Protein AF-A0A7N2MFL4-F1 (afdb_monomer)

pLDDT: mean 70.53, std 24.52, range [22.58, 96.69]

Secondary structure (DSSP, 8-state):
-TTHHHHHHHHHH----HHHHHHHHHHHHHHHHH-TT-HHHHHHHHHH-HHHHHHHGGGGGGGHHHHHHHHHHHHT-SSHHHHHHHHHHHHHHHHHSTTS--TTHHHHHHHHHHHHHHGGG-TTHHHHHHHHHHHHHHHHHHHTHHHHHHHTTTTT-GGGHHHHHHHHHHHHS----HHHHHHHHHTT--------TTHHHHHHHHGGGTT----------GGGGS-----

Organism: Quercus lobata (NCBI:txid97700)

Foldseek 3Di:
DVLQVVLVVVLVVVPDDLVVLVVSVVVLLVVCVVPLPPPVSLLVCLVRCLSSCVSNFQVCLVCCVRPVVSLLVQCPDPAPSSVLSSLVVLVSNCLRNLQDDHPCLLVVLVSLVVSLVVLVVYPCSVSSNVSSLVSLLSCCVRPPPVSCVSCVVVLPPPSCVVSNCSNVVVVVPDPPDPPVVCCVSVNPPDDDDDDDPPPVVPVVVVVVPPPDDDDDDDDDDPPPPPPPDDD

Sequence (231 aa):
MGWLVPVATLVVRRELDPMRFERMLNEMLSHLERQPRDKERRVAWLKYIDPLLSAVGLVLLAHFRRIFPLILKWMHADDDETVLLVLERIQTILKLTWIRNTPYVGRLVDELMILYKEAAMKRAREEVRMHILQILILLQQCKGMQFEAAWGKHKDDPNLANLESSLSGRGAATLLGPNVWLSVIFGKQAIQVAPMQLCVSFNDHMERNLESYEMNSCQCSLECLCAIDVN

Structure (mmCIF, N/CA/C/O backbone):
data_AF-A0A7N2MFL4-F1
#
_entry.id   AF-A0A7N2MFL4-F1
#
loop_
_atom_site.group_PDB
_atom_site.id
_atom_site.type_symbol
_atom_site.label_atom_id
_atom_site.label_alt_id
_atom_site.label_comp_id
_atom_site.label_asym_id
_atom_site.label_entity_id
_atom_site.label_seq_id
_atom_site.pdbx_PDB_ins_code
_atom_site.Cartn_x
_atom_site.Cartn_y
_atom_site.Cartn_z
_atom_site.occupancy
_atom_site.B_iso_or_equiv
_atom_site.auth_seq_id
_atom_site.auth_comp_id
_atom_site.auth_asym_id
_atom_site.auth_atom_id
_atom_site.pdbx_PDB_model_num
ATOM 1 N N . MET A 1 1 ? -5.872 -0.423 -22.260 1.00 53.56 1 MET A N 1
ATOM 2 C CA . MET A 1 1 ? -5.262 -1.698 -21.811 1.00 53.56 1 MET A CA 1
ATOM 3 C C . MET A 1 1 ? -3.910 -2.042 -22.478 1.00 53.56 1 MET A C 1
ATOM 5 O O . MET A 1 1 ? -3.492 -3.189 -22.419 1.00 53.56 1 MET A O 1
ATOM 9 N N . GLY A 1 2 ? -3.158 -1.080 -23.040 1.00 60.69 2 GLY A N 1
ATOM 10 C CA . GLY A 1 2 ? -1.926 -1.363 -23.813 1.00 60.69 2 GLY A CA 1
ATOM 11 C C . GLY A 1 2 ? -0.711 -1.917 -23.044 1.00 60.69 2 GLY A C 1
ATOM 12 O O . GLY A 1 2 ? 0.289 -2.243 -23.667 1.00 60.69 2 GLY A O 1
ATOM 13 N N . TRP A 1 3 ? -0.790 -2.048 -21.716 1.00 59.94 3 TRP A N 1
ATOM 14 C CA . TRP A 1 3 ? 0.313 -2.477 -20.837 1.00 59.94 3 TRP A CA 1
ATOM 15 C C . TRP A 1 3 ? 0.301 -3.975 -20.529 1.00 59.94 3 TRP A C 1
ATOM 17 O O . TRP A 1 3 ? 1.322 -4.539 -20.153 1.00 59.94 3 TRP A O 1
ATOM 27 N N . LEU A 1 4 ? -0.852 -4.626 -20.704 1.00 60.03 4 LEU A N 1
ATOM 28 C CA . LEU A 1 4 ? -1.068 -6.012 -20.284 1.00 60.03 4 LEU A CA 1
ATOM 29 C C . LEU A 1 4 ? -0.225 -6.999 -21.092 1.00 60.03 4 LEU A C 1
ATOM 31 O O . LEU A 1 4 ? 0.442 -7.863 -20.529 1.00 60.03 4 LEU A O 1
ATOM 35 N N . VAL A 1 5 ? -0.218 -6.827 -22.414 1.00 58.00 5 VAL A N 1
ATOM 36 C CA . VAL A 1 5 ? 0.534 -7.688 -23.331 1.00 58.00 5 VAL A CA 1
ATOM 37 C C . VAL A 1 5 ? 2.049 -7.504 -23.146 1.00 58.00 5 VAL A C 1
ATOM 39 O O . VAL A 1 5 ? 2.737 -8.515 -23.003 1.00 58.00 5 VAL A O 1
ATOM 42 N N . PRO A 1 6 ? 2.594 -6.271 -23.053 1.00 61.03 6 PRO A N 1
ATOM 43 C CA . PRO A 1 6 ? 4.005 -6.069 -22.734 1.00 61.03 6 PRO A CA 1
ATOM 44 C C . PRO A 1 6 ? 4.429 -6.678 -21.396 1.00 61.03 6 PRO A C 1
ATOM 46 O O . PRO A 1 6 ? 5.402 -7.423 -21.369 1.00 61.03 6 PRO A O 1
ATOM 49 N N . VAL A 1 7 ? 3.701 -6.425 -20.302 1.00 60.53 7 VAL A N 1
ATOM 50 C CA . VAL A 1 7 ? 4.099 -6.898 -18.964 1.00 60.53 7 VAL A CA 1
ATOM 51 C C . VAL A 1 7 ? 4.096 -8.426 -18.895 1.00 60.53 7 VAL A C 1
ATOM 53 O O . VAL A 1 7 ? 5.096 -9.014 -18.491 1.00 60.53 7 VAL A O 1
ATOM 56 N N . ALA A 1 8 ? 3.035 -9.086 -19.372 1.00 58.56 8 ALA A N 1
ATOM 57 C CA . ALA A 1 8 ? 2.960 -10.548 -19.374 1.00 58.56 8 ALA A CA 1
ATOM 58 C C . ALA A 1 8 ? 4.045 -11.191 -20.260 1.00 58.56 8 ALA A C 1
ATOM 60 O O . ALA A 1 8 ? 4.676 -12.168 -19.864 1.00 58.56 8 ALA A O 1
ATOM 61 N N . THR A 1 9 ? 4.317 -10.613 -21.434 1.00 58.44 9 THR A N 1
ATOM 62 C CA . THR A 1 9 ? 5.328 -11.140 -22.368 1.00 58.44 9 THR A CA 1
ATOM 63 C C . THR A 1 9 ? 6.758 -10.940 -21.851 1.00 58.44 9 THR A C 1
ATOM 65 O O . THR A 1 9 ? 7.621 -11.789 -22.072 1.00 58.44 9 THR A O 1
ATOM 68 N N . LEU A 1 10 ? 7.029 -9.831 -21.155 1.00 58.66 10 LEU A N 1
ATOM 69 C CA . LEU A 1 10 ? 8.364 -9.492 -20.647 1.00 58.66 10 LEU A CA 1
ATOM 70 C C . LEU A 1 10 ? 8.770 -10.339 -19.438 1.00 58.66 10 LEU A C 1
ATOM 72 O O . LEU A 1 10 ? 9.929 -10.726 -19.322 1.00 58.66 10 LEU A O 1
ATOM 76 N N . VAL A 1 11 ? 7.816 -10.664 -18.570 1.00 55.53 11 VAL A N 1
ATOM 77 C CA . VAL A 1 11 ? 8.052 -11.446 -17.347 1.00 55.53 11 VAL A CA 1
ATOM 78 C C . VAL A 1 11 ? 8.355 -12.908 -17.667 1.00 55.53 11 VAL A C 1
ATOM 80 O O . VAL A 1 11 ? 9.229 -13.510 -17.045 1.00 55.53 11 VAL A O 1
ATOM 83 N N . VAL A 1 12 ? 7.683 -13.468 -18.676 1.00 57.00 12 VAL A N 1
ATOM 84 C CA . VAL A 1 12 ? 7.896 -14.853 -19.124 1.00 57.00 12 VAL A CA 1
ATOM 85 C C . VAL A 1 12 ? 9.280 -15.043 -19.749 1.00 57.00 12 VAL A C 1
ATOM 87 O O . VAL A 1 12 ? 9.840 -16.131 -19.656 1.00 57.00 12 VAL A O 1
ATOM 90 N N . ARG A 1 13 ? 9.867 -13.999 -20.351 1.00 54.53 13 ARG A N 1
ATOM 91 C CA . ARG A 1 13 ? 11.128 -14.143 -21.088 1.00 54.53 13 ARG A CA 1
ATOM 92 C C . ARG A 1 13 ? 12.399 -14.115 -20.243 1.00 54.53 13 ARG A C 1
ATOM 94 O O . ARG A 1 13 ? 13.399 -14.516 -20.804 1.00 54.53 13 ARG A O 1
ATOM 101 N N . ARG A 1 14 ? 12.403 -13.680 -18.968 1.00 51.09 14 ARG A N 1
ATOM 102 C CA . ARG A 1 14 ? 13.568 -13.658 -18.024 1.00 51.09 14 ARG A CA 1
ATOM 103 C C . ARG A 1 14 ? 14.954 -13.226 -18.583 1.00 51.09 14 ARG A C 1
ATOM 105 O O . ARG A 1 14 ? 15.948 -13.343 -17.880 1.00 51.09 14 ARG A O 1
ATOM 112 N N . GLU A 1 15 ? 15.028 -12.687 -19.795 1.00 50.00 15 GLU A N 1
ATOM 113 C CA . GLU A 1 15 ? 16.262 -12.452 -20.563 1.00 50.00 15 GLU A CA 1
ATOM 114 C C . GLU A 1 15 ? 16.518 -10.959 -20.828 1.00 50.00 15 GLU A C 1
ATOM 116 O O . GLU A 1 15 ? 17.322 -10.605 -21.686 1.00 50.00 15 GLU A O 1
ATOM 121 N N . LEU A 1 16 ? 15.820 -10.046 -20.141 1.00 54.88 16 LEU A N 1
ATOM 122 C CA . LEU A 1 16 ? 15.911 -8.615 -20.439 1.00 54.88 16 LEU A CA 1
ATOM 123 C C . LEU A 1 16 ? 16.479 -7.773 -19.293 1.00 54.88 16 LEU A C 1
ATOM 125 O O . LEU A 1 16 ? 16.152 -7.957 -18.126 1.00 54.88 16 LEU A O 1
ATOM 129 N N . ASP A 1 17 ? 17.313 -6.829 -19.726 1.00 66.06 17 ASP A N 1
ATOM 130 C CA . ASP A 1 17 ? 18.060 -5.803 -18.999 1.00 66.06 17 ASP A CA 1
ATOM 131 C C . ASP A 1 17 ? 17.207 -5.033 -17.957 1.00 66.06 17 ASP A C 1
ATOM 133 O O . ASP A 1 17 ? 16.140 -4.513 -18.320 1.00 66.06 17 ASP A O 1
ATOM 137 N N . PRO A 1 18 ? 17.669 -4.903 -16.692 1.00 65.88 18 PRO A N 1
ATOM 138 C CA . PRO A 1 18 ? 17.071 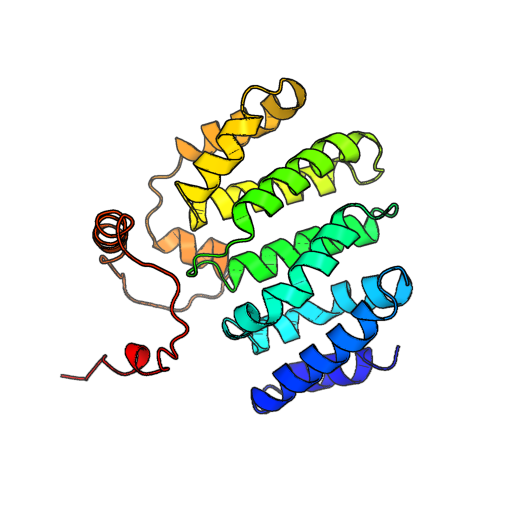-4.051 -15.654 1.00 65.88 18 PRO A CA 1
ATOM 139 C C . PRO A 1 18 ? 16.637 -2.659 -16.136 1.00 65.88 18 PRO A C 1
ATOM 141 O O . PRO A 1 18 ? 15.577 -2.168 -15.734 1.00 65.88 18 PRO A O 1
ATOM 144 N N . MET A 1 19 ? 17.378 -2.056 -17.070 1.00 71.62 19 MET A N 1
ATOM 145 C CA . MET A 1 19 ? 17.062 -0.737 -17.625 1.00 71.62 19 MET A CA 1
ATOM 146 C C . MET A 1 19 ? 15.715 -0.704 -18.368 1.00 71.62 19 MET A C 1
ATOM 148 O O . MET A 1 19 ? 14.997 0.301 -18.355 1.00 71.62 19 MET A O 1
ATOM 152 N N . ARG A 1 20 ? 15.309 -1.816 -18.992 1.00 79.38 20 ARG A N 1
ATOM 153 C CA . ARG A 1 20 ? 14.017 -1.915 -19.686 1.00 79.38 20 ARG A CA 1
ATOM 154 C C . ARG A 1 20 ? 12.849 -2.014 -18.706 1.00 79.38 20 ARG A C 1
ATOM 156 O O . ARG A 1 20 ? 11.786 -1.454 -18.986 1.00 79.38 20 ARG A O 1
ATOM 163 N N . PHE A 1 21 ? 13.037 -2.704 -17.581 1.00 80.94 21 PHE A N 1
ATOM 164 C CA . PHE A 1 21 ? 12.023 -2.802 -16.530 1.00 80.94 21 PHE A CA 1
ATOM 165 C C . PHE A 1 21 ? 11.790 -1.453 -15.856 1.00 80.94 21 PHE A C 1
ATOM 167 O O . PHE A 1 21 ? 10.639 -1.042 -15.700 1.00 80.94 21 PHE A O 1
ATOM 174 N N . GLU A 1 22 ? 12.860 -0.723 -15.548 1.00 82.88 22 GLU A N 1
ATOM 175 C CA . GLU A 1 22 ? 12.762 0.615 -14.966 1.00 82.88 22 GLU A CA 1
ATOM 176 C C . GLU A 1 22 ? 12.052 1.598 -15.909 1.00 82.88 22 GLU A C 1
ATOM 178 O O . GLU A 1 22 ? 11.139 2.317 -15.493 1.00 82.88 22 GLU A O 1
ATOM 183 N N . ARG A 1 23 ? 12.393 1.591 -17.207 1.00 85.62 23 ARG A N 1
ATOM 184 C CA . ARG A 1 23 ? 11.710 2.431 -18.202 1.00 85.62 23 ARG A CA 1
ATOM 185 C C . ARG A 1 23 ? 10.213 2.133 -18.266 1.00 85.62 23 ARG A C 1
ATOM 187 O O . ARG A 1 23 ? 9.408 3.060 -18.236 1.00 85.62 23 ARG A O 1
ATOM 194 N N . MET A 1 24 ? 9.837 0.854 -18.295 1.00 85.69 24 MET A N 1
ATOM 195 C CA . MET A 1 24 ? 8.429 0.453 -18.316 1.00 85.69 24 MET A CA 1
ATOM 196 C C . MET A 1 24 ? 7.694 0.871 -17.037 1.00 85.69 24 MET A C 1
ATOM 198 O O . MET A 1 24 ? 6.581 1.389 -17.117 1.00 85.69 24 MET A O 1
ATOM 202 N N . LEU A 1 25 ? 8.316 0.704 -15.865 1.00 88.44 25 LEU A N 1
ATOM 203 C CA . LEU A 1 25 ? 7.754 1.166 -14.596 1.00 88.44 25 LEU A CA 1
ATOM 204 C C . LEU A 1 25 ? 7.534 2.686 -14.616 1.00 88.44 25 LEU A C 1
ATOM 206 O O . LEU A 1 25 ? 6.459 3.156 -14.248 1.00 88.44 25 LEU A O 1
ATOM 210 N N . ASN A 1 26 ? 8.516 3.453 -15.092 1.00 89.56 26 ASN A N 1
ATOM 211 C CA . ASN A 1 26 ? 8.422 4.908 -15.193 1.00 89.56 26 ASN A CA 1
ATOM 212 C C . ASN A 1 26 ? 7.288 5.357 -16.117 1.00 89.56 26 ASN A C 1
ATOM 214 O O . ASN A 1 26 ? 6.519 6.244 -15.739 1.00 89.56 26 ASN A O 1
ATOM 218 N N . GLU A 1 27 ? 7.162 4.729 -17.287 1.00 90.00 27 GLU A N 1
ATOM 219 C CA . GLU A 1 27 ? 6.059 4.967 -18.214 1.00 90.00 27 GLU A CA 1
ATOM 220 C C . GLU A 1 27 ? 4.716 4.665 -17.526 1.00 90.00 27 GLU A C 1
ATOM 222 O O . GLU A 1 27 ? 3.857 5.546 -17.456 1.00 90.00 27 GLU A O 1
ATOM 227 N N . MET A 1 28 ? 4.553 3.483 -16.917 1.00 89.38 28 MET A N 1
ATOM 228 C CA . MET A 1 28 ? 3.324 3.099 -16.201 1.00 89.38 28 MET A CA 1
ATOM 229 C C . MET A 1 28 ? 2.939 4.135 -15.141 1.00 89.38 28 MET A C 1
ATOM 231 O O . MET A 1 28 ? 1.794 4.593 -15.108 1.00 89.38 28 MET A O 1
ATOM 235 N N . LEU A 1 29 ? 3.898 4.548 -14.310 1.00 91.19 29 LEU A N 1
ATOM 236 C CA . LEU A 1 29 ? 3.677 5.541 -13.260 1.00 91.19 29 LEU A CA 1
ATOM 237 C C . LEU A 1 29 ? 3.261 6.896 -13.834 1.00 91.19 29 LEU A C 1
ATOM 239 O O . LEU A 1 29 ? 2.302 7.486 -13.344 1.00 91.19 29 LEU A O 1
ATOM 243 N N . SER A 1 30 ? 3.888 7.359 -14.919 1.00 90.81 30 SER A N 1
ATOM 244 C CA . SER A 1 30 ? 3.520 8.629 -15.557 1.00 90.81 30 SER A CA 1
ATOM 245 C C . SER A 1 30 ? 2.083 8.630 -16.085 1.00 90.81 30 SER A C 1
ATOM 247 O O . SER A 1 30 ? 1.412 9.662 -16.068 1.00 90.81 30 SER A O 1
ATOM 249 N N . HIS A 1 31 ? 1.570 7.486 -16.541 1.00 88.81 31 HIS A N 1
ATOM 250 C CA . HIS A 1 31 ? 0.171 7.376 -16.957 1.00 88.81 31 HIS A CA 1
ATOM 251 C C . HIS A 1 31 ? -0.806 7.343 -15.779 1.00 88.81 31 HIS A C 1
ATOM 253 O O . HIS A 1 31 ? -1.892 7.920 -15.880 1.00 88.81 31 HIS A O 1
ATOM 259 N N . LEU A 1 32 ? -0.425 6.712 -14.669 1.00 90.94 32 LEU A N 1
ATOM 260 C CA . LEU A 1 32 ? -1.230 6.671 -13.449 1.00 90.94 32 LEU A CA 1
ATOM 261 C C . LEU A 1 32 ? -1.297 8.030 -12.754 1.00 90.94 32 LEU A C 1
ATOM 263 O O . LEU A 1 32 ? -2.367 8.434 -12.313 1.00 90.94 32 LEU A O 1
ATOM 267 N N . GLU A 1 33 ? -0.189 8.764 -12.705 1.00 89.94 33 GLU A N 1
ATOM 268 C CA . GLU A 1 33 ? -0.119 10.100 -12.102 1.00 89.94 33 GLU A CA 1
ATOM 269 C C . GLU A 1 33 ? -1.021 11.110 -12.820 1.00 89.94 33 GLU A C 1
ATOM 271 O O . GLU A 1 33 ? -1.620 11.969 -12.176 1.00 89.94 33 GLU A O 1
ATOM 276 N N . ARG A 1 34 ? -1.178 10.976 -14.143 1.00 90.00 34 ARG A N 1
ATOM 277 C CA . ARG A 1 34 ? -2.086 11.821 -14.936 1.00 90.00 34 ARG A CA 1
ATOM 278 C C . ARG A 1 34 ? -3.558 11.538 -14.649 1.00 90.00 34 ARG A C 1
ATOM 280 O O . ARG A 1 34 ? -4.373 12.454 -14.699 1.00 90.00 34 ARG A O 1
ATOM 287 N N . GLN A 1 35 ? -3.918 10.278 -14.400 1.00 86.75 35 GLN A N 1
ATOM 288 C CA . GLN A 1 35 ? -5.311 9.857 -14.203 1.00 86.75 35 GLN A CA 1
ATOM 289 C C . GLN A 1 35 ? -5.447 8.874 -13.029 1.00 86.75 35 GLN A C 1
ATOM 291 O O . GLN A 1 35 ? -5.860 7.729 -13.212 1.00 86.75 35 GLN A O 1
ATOM 296 N N . PRO A 1 36 ? -5.165 9.314 -11.790 1.00 85.00 36 PRO A N 1
ATOM 297 C CA . PRO A 1 36 ? -5.091 8.420 -10.635 1.00 85.00 36 PRO A CA 1
ATOM 298 C C . PRO A 1 36 ? -6.463 7.947 -10.136 1.00 85.00 36 PRO A C 1
ATOM 300 O O . PRO A 1 36 ? -6.525 7.137 -9.219 1.00 85.00 36 PRO A O 1
ATOM 303 N N . ARG A 1 37 ? -7.567 8.487 -10.668 1.00 85.56 37 ARG A N 1
ATOM 304 C CA . ARG A 1 37 ? -8.944 8.096 -10.315 1.00 85.56 37 ARG A CA 1
ATOM 305 C C . ARG A 1 37 ? -9.580 7.148 -11.335 1.00 85.56 37 ARG A C 1
ATOM 307 O O . ARG A 1 37 ? -10.697 6.699 -11.113 1.00 85.56 37 ARG A O 1
ATOM 314 N N . ASP A 1 38 ? -8.892 6.851 -12.437 1.00 90.88 38 ASP A N 1
ATOM 315 C CA . ASP A 1 38 ? -9.371 5.886 -13.426 1.00 90.88 38 ASP A CA 1
ATOM 316 C C . ASP A 1 38 ? -9.323 4.476 -12.816 1.00 90.88 38 ASP A C 1
ATOM 318 O O . ASP A 1 38 ? -8.246 3.907 -12.595 1.00 90.88 38 ASP A O 1
ATOM 322 N N . LYS A 1 39 ? -10.509 3.939 -12.502 1.00 90.56 39 LYS A N 1
ATOM 323 C CA . LYS A 1 39 ? -10.666 2.644 -11.834 1.00 90.56 39 LYS A CA 1
ATOM 324 C C . LYS A 1 39 ? -10.065 1.513 -12.662 1.00 90.56 39 LYS A C 1
ATOM 326 O O . LYS A 1 39 ? -9.326 0.698 -12.116 1.00 90.56 39 LYS A O 1
ATOM 331 N N . GLU A 1 40 ? -10.350 1.465 -13.961 1.00 89.75 40 GLU A N 1
ATOM 332 C CA . GLU A 1 40 ? -9.887 0.381 -14.829 1.00 89.75 40 GLU A CA 1
ATOM 333 C C . GLU A 1 40 ? -8.364 0.358 -14.917 1.00 89.75 40 GLU A C 1
ATOM 335 O O . GLU A 1 40 ? -7.746 -0.701 -14.796 1.00 89.75 40 GLU A O 1
ATOM 340 N N . ARG A 1 41 ? -7.737 1.531 -15.071 1.00 89.06 41 ARG A N 1
ATOM 341 C CA . ARG A 1 41 ? -6.272 1.634 -15.133 1.00 89.06 41 ARG A CA 1
ATOM 342 C C . ARG A 1 41 ? -5.611 1.238 -13.830 1.00 89.06 41 ARG A C 1
ATOM 344 O O . ARG A 1 41 ? -4.624 0.508 -13.861 1.00 89.06 41 ARG A O 1
ATOM 351 N N . ARG A 1 42 ? -6.144 1.708 -12.704 1.00 92.44 42 ARG A N 1
ATOM 352 C CA . ARG A 1 42 ? -5.638 1.362 -11.376 1.00 92.44 42 ARG A CA 1
ATOM 353 C C . ARG A 1 42 ? -5.734 -0.137 -11.121 1.00 92.44 42 ARG A C 1
ATOM 355 O O . ARG A 1 42 ? -4.733 -0.747 -10.762 1.00 92.44 42 ARG A O 1
ATOM 362 N N . VAL A 1 43 ? -6.909 -0.732 -11.332 1.00 92.44 43 VAL A N 1
ATOM 363 C CA . VAL A 1 43 ? -7.131 -2.169 -11.111 1.00 92.44 43 VAL A CA 1
ATOM 364 C C . VAL A 1 43 ? -6.238 -2.997 -12.031 1.00 92.44 43 VAL A C 1
ATOM 366 O O . VAL A 1 43 ? -5.594 -3.936 -11.571 1.00 92.44 43 VAL A O 1
ATOM 369 N N . ALA A 1 44 ? -6.132 -2.625 -13.311 1.00 90.88 44 ALA A N 1
ATOM 370 C CA . ALA A 1 44 ? -5.216 -3.287 -14.232 1.00 90.88 44 ALA A CA 1
ATOM 371 C C . ALA A 1 44 ? -3.767 -3.183 -13.741 1.00 90.88 44 ALA A C 1
ATOM 373 O O . ALA A 1 44 ? -3.077 -4.190 -13.653 1.00 90.88 44 ALA A O 1
ATOM 374 N N . TRP A 1 45 ? -3.298 -1.995 -13.364 1.00 92.69 45 TRP A N 1
ATOM 375 C CA . TRP A 1 45 ? -1.941 -1.844 -12.850 1.00 92.69 45 TRP A CA 1
ATOM 376 C C . TRP A 1 45 ? -1.697 -2.728 -11.623 1.00 92.69 45 TRP A C 1
ATOM 378 O O . TRP A 1 45 ? -0.760 -3.520 -11.628 1.00 92.69 45 TRP A O 1
ATOM 388 N N . LEU A 1 46 ? -2.577 -2.677 -10.621 1.00 94.00 46 LEU A N 1
ATOM 389 C CA . LEU A 1 46 ? -2.421 -3.445 -9.386 1.00 94.00 46 LEU A CA 1
ATOM 390 C C . LEU A 1 46 ? -2.400 -4.964 -9.618 1.00 94.00 46 LEU A C 1
ATOM 392 O O . LEU A 1 46 ? -1.633 -5.659 -8.959 1.00 94.00 46 LEU A O 1
ATOM 396 N N . LYS A 1 47 ? -3.191 -5.478 -10.569 1.00 91.44 47 LYS A N 1
ATOM 397 C CA . LYS A 1 47 ? -3.235 -6.914 -10.895 1.00 91.44 47 LYS A CA 1
ATOM 398 C C . LYS A 1 47 ? -1.945 -7.435 -11.527 1.00 91.44 47 LYS A C 1
ATOM 400 O O . LYS A 1 47 ? -1.582 -8.581 -11.293 1.00 91.44 47 LYS A O 1
ATOM 405 N N . TYR A 1 48 ? -1.267 -6.621 -12.336 1.00 87.00 48 TYR A N 1
ATOM 406 C CA . TYR A 1 48 ? -0.165 -7.099 -13.182 1.00 87.00 48 TYR A CA 1
ATOM 407 C C . TYR A 1 48 ? 1.207 -6.541 -12.807 1.00 87.00 48 TYR A C 1
ATOM 409 O O . TYR A 1 48 ? 2.204 -6.960 -13.386 1.00 87.00 48 TYR A O 1
ATOM 417 N N . ILE A 1 49 ? 1.289 -5.612 -11.854 1.00 89.31 49 ILE A N 1
ATOM 418 C CA . ILE A 1 49 ? 2.560 -4.978 -11.494 1.00 89.31 49 ILE A CA 1
ATOM 419 C C . ILE A 1 49 ? 3.512 -5.915 -10.741 1.00 89.31 49 ILE A C 1
ATOM 421 O O . ILE A 1 49 ? 4.718 -5.707 -10.802 1.00 89.31 49 ILE A O 1
ATOM 425 N N . ASP A 1 50 ? 3.001 -6.952 -10.069 1.00 87.12 50 ASP A N 1
ATOM 426 C CA . ASP A 1 50 ? 3.788 -7.820 -9.177 1.00 87.12 50 ASP A CA 1
ATOM 427 C C . ASP A 1 50 ? 5.112 -8.297 -9.771 1.00 87.12 50 ASP A C 1
ATOM 429 O O . ASP A 1 50 ? 6.161 -8.035 -9.180 1.00 87.12 50 ASP A O 1
ATOM 433 N N . PRO A 1 51 ? 5.124 -8.905 -10.972 1.00 84.19 51 PRO A N 1
ATOM 434 C CA . PRO A 1 51 ? 6.361 -9.466 -11.478 1.00 84.19 51 PRO A CA 1
ATOM 435 C C . PRO A 1 51 ? 7.336 -8.372 -11.933 1.00 84.19 51 PRO A C 1
ATOM 437 O O . PRO A 1 51 ? 8.544 -8.595 -11.947 1.00 84.19 51 PRO A O 1
ATOM 440 N N . LEU A 1 52 ? 6.832 -7.175 -12.267 1.00 85.69 52 LEU A N 1
ATOM 441 C CA . LEU A 1 52 ? 7.671 -6.011 -12.535 1.00 85.69 52 LEU A CA 1
ATOM 442 C C . LEU A 1 52 ? 8.313 -5.489 -11.245 1.00 85.69 52 LEU A C 1
ATOM 444 O O . LEU A 1 52 ? 9.497 -5.171 -11.259 1.00 85.69 52 LEU A O 1
ATOM 448 N N . LEU A 1 53 ? 7.574 -5.447 -10.128 1.00 87.12 53 LEU A N 1
ATOM 449 C CA . LEU A 1 53 ? 8.151 -5.107 -8.820 1.00 87.12 53 LEU A CA 1
ATOM 450 C C . LEU A 1 53 ? 9.259 -6.093 -8.454 1.00 87.12 53 LEU A C 1
ATOM 452 O O . LEU A 1 53 ? 10.340 -5.668 -8.055 1.00 87.12 53 LEU A O 1
ATOM 456 N N . SER A 1 54 ? 9.019 -7.394 -8.638 1.00 84.81 54 SER A N 1
ATOM 457 C CA . SER A 1 54 ? 10.018 -8.433 -8.375 1.00 84.81 54 SER A CA 1
ATOM 458 C C . SER A 1 54 ? 11.253 -8.302 -9.267 1.00 84.81 54 SER A C 1
ATOM 460 O O . SER A 1 54 ? 12.362 -8.493 -8.779 1.00 84.81 54 SER A O 1
ATOM 462 N N . ALA A 1 55 ? 11.081 -7.950 -10.546 1.00 82.62 55 ALA A N 1
ATOM 463 C CA . ALA A 1 55 ? 12.192 -7.749 -11.476 1.00 82.62 55 ALA A CA 1
ATOM 464 C C . ALA A 1 55 ? 13.027 -6.497 -11.151 1.00 82.62 55 ALA A C 1
ATOM 466 O O . ALA A 1 55 ? 14.244 -6.517 -11.302 1.00 82.62 55 ALA A O 1
ATOM 467 N N . V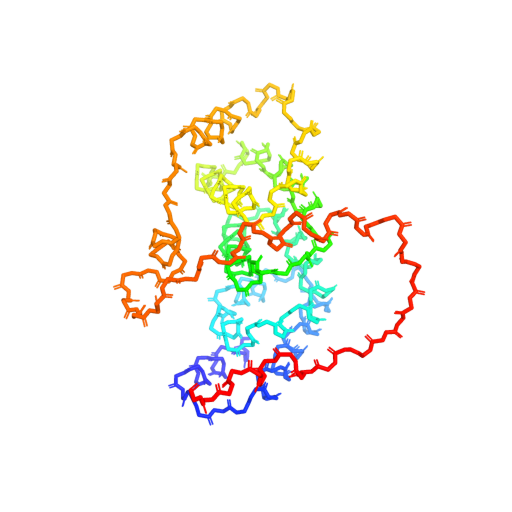AL A 1 56 ? 12.387 -5.417 -10.690 1.00 84.12 56 VAL A N 1
ATOM 468 C CA . VAL A 1 56 ? 13.067 -4.171 -10.288 1.00 84.12 56 VAL A CA 1
ATOM 469 C C . VAL A 1 56 ? 13.748 -4.321 -8.917 1.00 84.12 56 VAL A C 1
ATOM 471 O O . VAL A 1 56 ? 14.817 -3.755 -8.682 1.00 84.12 56 VAL A O 1
ATOM 474 N N . GLY A 1 57 ? 13.155 -5.089 -8.000 1.00 84.25 57 GLY A N 1
ATOM 475 C CA . GLY A 1 57 ? 13.739 -5.402 -6.696 1.00 84.25 57 GLY A CA 1
ATOM 476 C C . GLY A 1 57 ? 14.022 -4.156 -5.851 1.00 84.25 57 GLY A C 1
ATOM 477 O O . GLY A 1 57 ? 13.165 -3.290 -5.688 1.00 84.25 57 GLY A O 1
ATOM 478 N N . LEU A 1 58 ? 15.236 -4.043 -5.302 1.00 83.06 58 LEU A N 1
ATOM 479 C CA . LEU A 1 58 ? 15.612 -2.936 -4.409 1.00 83.06 58 LEU A CA 1
ATOM 480 C C . LEU A 1 58 ? 15.642 -1.560 -5.091 1.00 83.06 58 LEU A C 1
ATOM 482 O O . LEU A 1 58 ? 15.460 -0.551 -4.406 1.00 83.06 58 LEU A O 1
ATOM 486 N N . VAL A 1 59 ? 15.807 -1.499 -6.419 1.00 83.94 59 VAL A N 1
ATOM 487 C CA . VAL A 1 59 ? 15.760 -0.236 -7.185 1.00 83.94 59 VAL A CA 1
ATOM 488 C C . VAL A 1 59 ? 14.395 0.448 -7.039 1.00 83.94 59 VAL A C 1
ATOM 490 O O . VAL A 1 59 ? 14.285 1.668 -7.157 1.00 83.94 59 VAL A O 1
ATOM 493 N N . LEU A 1 60 ? 13.361 -0.303 -6.642 1.00 86.12 60 LEU A N 1
ATOM 494 C CA . LEU A 1 60 ? 12.020 0.205 -6.380 1.00 86.12 60 LEU A CA 1
ATOM 495 C C . LEU A 1 60 ? 12.002 1.382 -5.394 1.00 86.12 60 LEU A C 1
ATOM 497 O O . LEU A 1 60 ? 11.157 2.268 -5.518 1.00 86.12 60 LEU A O 1
ATOM 501 N N . LEU A 1 61 ? 12.956 1.429 -4.459 1.00 86.38 61 LEU A N 1
ATOM 502 C CA . LEU A 1 61 ? 13.102 2.510 -3.482 1.00 86.38 61 LEU A CA 1
ATOM 503 C C . LEU A 1 61 ? 13.229 3.890 -4.135 1.00 86.38 61 LEU A C 1
ATOM 505 O O . LEU A 1 61 ? 12.652 4.854 -3.628 1.00 86.38 61 LEU A O 1
ATOM 509 N N . ALA A 1 62 ? 13.899 3.987 -5.287 1.00 87.50 62 ALA A N 1
ATOM 510 C CA . ALA A 1 62 ? 14.016 5.235 -6.042 1.00 87.50 62 ALA A CA 1
ATOM 511 C C . ALA A 1 62 ? 12.647 5.757 -6.518 1.00 87.50 62 ALA A C 1
ATOM 513 O O . ALA A 1 62 ? 12.440 6.963 -6.664 1.00 87.50 62 ALA A O 1
ATOM 514 N N . HIS A 1 63 ? 11.673 4.861 -6.687 1.00 88.50 63 HIS A N 1
ATOM 515 C CA . HIS A 1 63 ? 10.326 5.176 -7.154 1.00 88.50 63 HIS A CA 1
ATOM 516 C C . HIS A 1 63 ? 9.306 5.317 -6.020 1.00 88.50 63 HIS A C 1
ATOM 518 O O . HIS A 1 63 ? 8.148 5.645 -6.285 1.00 88.50 63 HIS A O 1
ATOM 524 N N . PHE A 1 64 ? 9.694 5.137 -4.752 1.00 88.56 64 PHE A N 1
ATOM 525 C CA . PHE A 1 64 ? 8.763 5.222 -3.620 1.00 88.56 64 PHE A CA 1
ATOM 526 C C . PHE A 1 64 ? 8.044 6.568 -3.547 1.00 88.56 64 PHE A C 1
ATOM 528 O O . PHE A 1 64 ? 6.846 6.603 -3.274 1.00 88.56 64 PHE A O 1
ATOM 535 N N . ARG A 1 65 ? 8.735 7.662 -3.888 1.00 88.62 65 ARG A N 1
ATOM 536 C CA . ARG A 1 65 ? 8.145 9.009 -3.943 1.00 88.62 65 ARG A CA 1
ATOM 537 C C . ARG A 1 65 ? 6.964 9.123 -4.907 1.00 88.62 65 ARG A C 1
ATOM 539 O O . ARG A 1 65 ? 6.130 9.997 -4.713 1.00 88.62 65 ARG A O 1
ATOM 546 N N . ARG A 1 66 ? 6.890 8.256 -5.918 1.00 91.50 66 ARG A N 1
ATOM 547 C CA . ARG A 1 66 ? 5.811 8.208 -6.916 1.00 91.50 66 ARG A CA 1
ATOM 548 C C . ARG A 1 66 ? 4.785 7.124 -6.583 1.00 91.50 66 ARG A C 1
ATOM 550 O O . ARG A 1 66 ? 3.584 7.349 -6.676 1.00 91.50 66 ARG A O 1
ATOM 557 N N . ILE A 1 67 ? 5.260 5.962 -6.134 1.00 91.75 67 ILE A N 1
ATOM 558 C CA . ILE A 1 67 ? 4.433 4.784 -5.854 1.00 91.75 67 ILE A CA 1
ATOM 559 C C . ILE A 1 67 ? 3.602 4.961 -4.580 1.00 91.75 67 ILE A C 1
ATOM 561 O O . ILE A 1 67 ? 2.391 4.747 -4.613 1.00 91.75 67 ILE A O 1
ATOM 565 N N . PHE A 1 68 ? 4.215 5.365 -3.463 1.00 90.81 68 PHE A N 1
ATOM 566 C CA . PHE A 1 68 ? 3.514 5.442 -2.177 1.00 90.81 68 PHE A CA 1
ATOM 567 C C . PHE A 1 68 ? 2.339 6.423 -2.187 1.00 90.81 68 PHE A C 1
ATOM 569 O O . PHE A 1 68 ? 1.275 6.041 -1.709 1.00 90.81 68 PHE A O 1
ATOM 576 N N . PRO A 1 69 ? 2.442 7.637 -2.763 1.00 92.19 69 PRO A N 1
ATOM 577 C CA . PRO A 1 69 ? 1.286 8.527 -2.849 1.00 92.19 69 PRO A CA 1
ATOM 578 C C . PRO A 1 69 ? 0.103 7.925 -3.615 1.00 92.19 69 PRO A C 1
ATOM 580 O O . PRO A 1 69 ? -1.042 8.145 -3.227 1.00 92.19 69 PRO A O 1
ATOM 583 N N . LEU A 1 70 ? 0.360 7.152 -4.678 1.00 93.88 70 LEU A N 1
ATOM 584 C CA . LEU A 1 70 ? -0.689 6.455 -5.427 1.00 93.88 70 LEU A CA 1
ATOM 585 C C . LEU A 1 70 ? -1.306 5.327 -4.594 1.00 93.88 70 LEU A C 1
ATOM 587 O O . LEU A 1 70 ? -2.525 5.257 -4.476 1.00 93.88 70 LEU A O 1
ATOM 591 N N . ILE A 1 71 ? -0.470 4.496 -3.969 1.00 93.69 71 ILE A N 1
ATOM 592 C CA . ILE A 1 71 ? -0.897 3.388 -3.106 1.00 93.69 71 ILE A CA 1
ATOM 593 C C . ILE A 1 71 ? -1.751 3.888 -1.942 1.00 93.69 71 ILE A C 1
ATOM 595 O O . ILE A 1 71 ? -2.863 3.403 -1.764 1.00 93.69 71 ILE A O 1
ATOM 599 N N . LEU A 1 72 ? -1.277 4.887 -1.193 1.00 92.69 72 LEU A N 1
ATOM 600 C CA . LEU A 1 72 ? -2.014 5.452 -0.059 1.00 92.69 72 LEU A CA 1
ATOM 601 C C . LEU A 1 72 ? -3.332 6.084 -0.516 1.00 92.69 72 LEU A C 1
ATOM 603 O O . LEU A 1 72 ? -4.366 5.895 0.109 1.00 92.69 72 LEU A O 1
ATOM 607 N N . LYS A 1 73 ? -3.341 6.756 -1.670 1.00 93.50 73 LYS A N 1
ATOM 608 C CA . LYS A 1 73 ? -4.579 7.295 -2.247 1.00 93.50 73 LYS A CA 1
ATOM 609 C C . LYS A 1 73 ? -5.585 6.204 -2.619 1.00 93.50 73 LYS A C 1
ATOM 611 O O . LYS A 1 73 ? -6.787 6.413 -2.505 1.00 93.50 73 LYS A O 1
ATOM 616 N N . TRP A 1 74 ? -5.117 5.075 -3.138 1.00 95.56 74 TRP A N 1
ATOM 617 C CA . TRP A 1 74 ? -5.973 3.974 -3.577 1.00 95.56 74 TRP A CA 1
ATOM 618 C C . TRP A 1 74 ? -6.400 3.045 -2.446 1.00 95.56 74 TRP A C 1
ATOM 620 O O . TRP A 1 74 ? -7.406 2.358 -2.591 1.00 95.56 74 TRP A O 1
ATOM 630 N N . MET A 1 75 ? -5.679 3.065 -1.326 1.00 94.81 75 MET A N 1
ATOM 631 C CA . MET A 1 75 ? -6.024 2.354 -0.099 1.00 94.81 75 MET A CA 1
ATOM 632 C C . MET A 1 75 ? -7.419 2.729 0.414 1.00 94.81 75 MET A C 1
ATOM 634 O O . MET A 1 75 ? -8.137 1.863 0.896 1.00 94.81 75 MET A O 1
ATOM 638 N N . HIS A 1 76 ? -7.824 3.985 0.222 1.00 93.56 76 HIS A N 1
ATOM 639 C CA . HIS A 1 76 ? -9.130 4.517 0.623 1.00 93.56 76 HIS A CA 1
ATOM 640 C C . HIS A 1 76 ? -10.104 4.648 -0.559 1.00 93.56 76 HIS A C 1
ATOM 642 O O . HIS A 1 76 ? -10.983 5.506 -0.569 1.00 93.56 76 HIS A O 1
ATOM 648 N N . ALA A 1 77 ? -9.933 3.844 -1.613 1.00 93.50 77 ALA A N 1
ATOM 649 C CA . ALA A 1 77 ? -10.893 3.808 -2.712 1.00 93.50 77 ALA A CA 1
ATOM 650 C C . ALA A 1 77 ? -12.246 3.245 -2.251 1.00 93.50 77 ALA A C 1
ATOM 652 O O . ALA A 1 77 ? -12.298 2.382 -1.376 1.00 93.50 77 ALA A O 1
ATOM 653 N N . ASP A 1 78 ? -13.340 3.675 -2.883 1.00 90.25 78 ASP A N 1
ATOM 654 C CA . ASP A 1 78 ? -14.693 3.230 -2.519 1.00 90.25 78 ASP A CA 1
ATOM 655 C C . ASP A 1 78 ? -14.919 1.731 -2.770 1.00 90.25 78 ASP A C 1
ATOM 657 O O . ASP A 1 78 ? -15.646 1.085 -2.017 1.00 90.25 78 ASP A O 1
ATOM 661 N N . ASP A 1 79 ? -14.261 1.151 -3.778 1.00 92.50 79 ASP A N 1
ATOM 662 C CA . ASP A 1 79 ? -14.423 -0.250 -4.160 1.00 92.50 79 ASP A CA 1
ATOM 663 C C . ASP A 1 79 ? -13.453 -1.206 -3.452 1.00 92.50 79 ASP A C 1
ATOM 665 O O . ASP A 1 79 ? -12.240 -1.001 -3.438 1.00 92.50 79 ASP A O 1
ATOM 669 N N . ASP A 1 80 ? -14.002 -2.301 -2.931 1.00 93.56 80 ASP A N 1
ATOM 670 C CA . ASP A 1 80 ? -13.267 -3.316 -2.167 1.00 93.56 80 ASP A CA 1
ATOM 671 C C . ASP A 1 80 ? -12.166 -4.008 -2.987 1.00 93.56 80 ASP A C 1
ATOM 673 O O . ASP A 1 80 ? -11.103 -4.311 -2.452 1.00 93.56 80 ASP A O 1
ATOM 677 N N . GLU A 1 81 ? -12.384 -4.212 -4.293 1.00 95.44 81 GLU A N 1
ATOM 678 C CA . GLU A 1 81 ? -11.397 -4.833 -5.190 1.00 95.44 81 GLU A CA 1
ATOM 679 C C . GLU A 1 81 ? -10.087 -4.038 -5.211 1.00 95.44 81 GLU A C 1
ATOM 681 O O . GLU A 1 81 ? -9.008 -4.610 -5.057 1.00 95.44 81 GLU A O 1
ATOM 686 N N . THR A 1 82 ? -10.168 -2.714 -5.366 1.00 95.56 82 THR A N 1
ATOM 687 C CA . THR A 1 82 ? -8.976 -1.864 -5.319 1.00 95.56 82 THR A CA 1
ATOM 688 C C . THR A 1 82 ? -8.286 -1.967 -3.966 1.00 95.56 82 THR A C 1
ATOM 690 O O . THR A 1 82 ? -7.068 -2.126 -3.931 1.00 95.56 82 THR A O 1
ATOM 693 N N . VAL A 1 83 ? -9.041 -1.866 -2.869 1.00 96.56 83 VAL A N 1
ATOM 694 C CA . VAL A 1 83 ? -8.484 -1.881 -1.508 1.00 96.56 83 VAL A CA 1
ATOM 695 C C . VAL A 1 83 ? -7.689 -3.168 -1.278 1.00 96.56 83 VAL A C 1
ATOM 697 O O . VAL A 1 83 ? -6.531 -3.108 -0.872 1.00 96.56 83 VAL A O 1
ATOM 700 N N . LEU A 1 84 ? -8.267 -4.325 -1.610 1.00 96.56 84 LEU A N 1
ATOM 701 C CA . LEU A 1 84 ? -7.608 -5.624 -1.458 1.00 96.56 84 LEU A CA 1
ATOM 702 C C . LEU A 1 84 ? -6.329 -5.715 -2.294 1.00 96.56 84 LEU A C 1
ATOM 704 O O . LEU A 1 84 ? -5.265 -6.028 -1.762 1.00 96.56 84 LEU A O 1
ATOM 708 N N . LEU A 1 85 ? -6.404 -5.351 -3.575 1.00 96.44 85 LEU A N 1
ATOM 709 C CA . LEU A 1 85 ? -5.247 -5.370 -4.467 1.00 96.44 85 LEU A CA 1
ATOM 710 C C . LEU A 1 85 ? -4.120 -4.443 -3.981 1.00 96.44 85 LEU A C 1
ATOM 712 O O . LEU A 1 85 ? -2.942 -4.787 -4.090 1.00 96.44 85 LEU A O 1
ATOM 716 N N . VAL A 1 86 ? -4.462 -3.272 -3.436 1.00 96.69 86 VAL A N 1
ATOM 717 C CA . VAL A 1 86 ? -3.497 -2.336 -2.840 1.00 96.69 86 VAL A CA 1
ATOM 718 C C . VAL A 1 86 ? -2.795 -2.969 -1.644 1.00 96.69 86 VAL A C 1
ATOM 720 O O . VAL A 1 86 ? -1.567 -2.905 -1.566 1.00 96.69 86 VAL A O 1
ATOM 723 N N . LEU A 1 87 ? -3.542 -3.600 -0.736 1.00 96.44 87 LEU A N 1
ATOM 724 C CA . LEU A 1 87 ? -2.969 -4.254 0.440 1.00 96.44 87 LEU A CA 1
ATOM 725 C C . LEU A 1 87 ? -2.031 -5.403 0.048 1.00 96.44 87 LEU A C 1
ATOM 727 O O . LEU A 1 87 ? -0.925 -5.495 0.580 1.00 96.44 87 LEU A O 1
ATOM 731 N N . GLU A 1 88 ? -2.403 -6.215 -0.944 1.00 94.88 88 GLU A N 1
ATOM 732 C CA . GLU A 1 88 ? -1.515 -7.244 -1.494 1.00 94.88 88 GLU A CA 1
ATOM 733 C C . GLU A 1 88 ? -0.218 -6.641 -2.053 1.00 94.88 88 GLU A C 1
ATOM 735 O O . GLU A 1 88 ? 0.876 -7.131 -1.766 1.00 94.88 88 GLU A O 1
ATOM 740 N N . ARG A 1 89 ? -0.308 -5.542 -2.818 1.00 94.44 89 ARG A N 1
ATOM 741 C CA . ARG A 1 89 ? 0.888 -4.900 -3.381 1.00 94.44 89 ARG A CA 1
ATOM 742 C C . ARG A 1 89 ? 1.770 -4.284 -2.299 1.00 94.44 89 ARG A C 1
ATOM 744 O O . ARG A 1 89 ? 2.990 -4.340 -2.428 1.00 94.44 89 ARG A O 1
ATOM 751 N N . ILE A 1 90 ? 1.197 -3.751 -1.220 1.00 93.62 90 ILE A N 1
ATOM 752 C CA . ILE A 1 90 ? 1.971 -3.275 -0.065 1.00 93.62 90 ILE A CA 1
ATOM 753 C C . ILE A 1 90 ? 2.767 -4.423 0.550 1.00 93.62 90 ILE A C 1
ATOM 755 O O . ILE A 1 90 ? 3.957 -4.250 0.806 1.00 93.62 90 ILE A O 1
ATOM 759 N N . GLN A 1 91 ? 2.164 -5.601 0.729 1.00 91.69 91 GLN A N 1
ATOM 760 C CA . GLN A 1 91 ? 2.894 -6.770 1.221 1.00 91.69 91 GLN A CA 1
ATOM 761 C C . GLN A 1 91 ? 4.065 -7.137 0.301 1.00 91.69 91 GLN A C 1
ATOM 763 O O . GLN A 1 91 ? 5.165 -7.362 0.807 1.00 91.69 91 GLN A O 1
ATOM 768 N N . THR A 1 92 ? 3.874 -7.152 -1.026 1.00 91.19 92 THR A N 1
ATOM 769 C CA . THR A 1 92 ? 4.976 -7.385 -1.978 1.00 91.19 92 THR A CA 1
ATOM 770 C C . THR A 1 92 ? 6.082 -6.346 -1.802 1.00 91.19 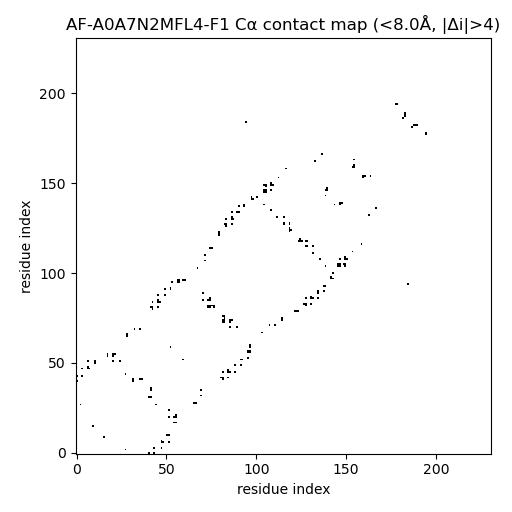92 THR A C 1
ATOM 772 O O . THR A 1 92 ? 7.246 -6.709 -1.649 1.00 91.19 92 THR A O 1
ATOM 775 N N . ILE A 1 93 ? 5.741 -5.055 -1.788 1.00 90.44 93 ILE A N 1
ATOM 776 C CA . ILE A 1 93 ? 6.724 -3.968 -1.676 1.00 90.44 93 ILE A CA 1
ATOM 777 C C . ILE A 1 93 ? 7.516 -4.095 -0.376 1.00 90.44 93 ILE A C 1
ATOM 779 O O . ILE A 1 93 ? 8.743 -4.055 -0.406 1.00 90.44 93 ILE A O 1
ATOM 783 N N . LEU A 1 94 ? 6.834 -4.319 0.749 1.00 88.50 94 LEU A N 1
ATOM 784 C CA . LEU A 1 94 ? 7.481 -4.498 2.046 1.00 88.50 94 LEU A CA 1
ATOM 785 C C . LEU A 1 94 ? 8.414 -5.710 2.058 1.00 88.50 94 LEU A C 1
ATOM 787 O O . LEU A 1 94 ? 9.532 -5.590 2.552 1.00 88.50 94 LEU A O 1
ATOM 791 N N . LYS A 1 95 ? 8.006 -6.839 1.464 1.00 87.69 95 LYS A N 1
ATOM 792 C CA . LYS A 1 95 ? 8.854 -8.034 1.321 1.00 87.69 95 LYS A CA 1
ATOM 793 C C . LYS A 1 95 ? 10.063 -7.800 0.418 1.00 87.69 95 LYS A C 1
ATOM 795 O O . LYS A 1 95 ? 11.106 -8.386 0.663 1.00 87.69 95 LYS A O 1
ATOM 800 N N . LEU A 1 96 ? 9.959 -6.952 -0.604 1.00 86.06 96 LEU A N 1
ATOM 801 C CA . LEU A 1 96 ? 11.082 -6.632 -1.493 1.00 86.06 96 LEU A CA 1
ATOM 802 C C . LEU A 1 96 ? 12.051 -5.617 -0.876 1.00 86.06 96 LEU A C 1
ATOM 804 O O . LEU A 1 96 ? 13.244 -5.652 -1.167 1.00 86.06 96 LEU A O 1
ATOM 808 N N . THR A 1 97 ? 11.565 -4.722 -0.013 1.00 83.06 97 THR A N 1
ATOM 809 C CA . THR A 1 97 ? 12.364 -3.622 0.554 1.00 83.06 97 THR A CA 1
ATOM 810 C C . THR A 1 97 ? 12.585 -3.734 2.062 1.00 83.06 97 THR A C 1
ATOM 812 O O . THR A 1 97 ? 12.911 -2.740 2.717 1.00 83.06 97 THR A O 1
ATOM 815 N N . TRP A 1 98 ? 12.404 -4.926 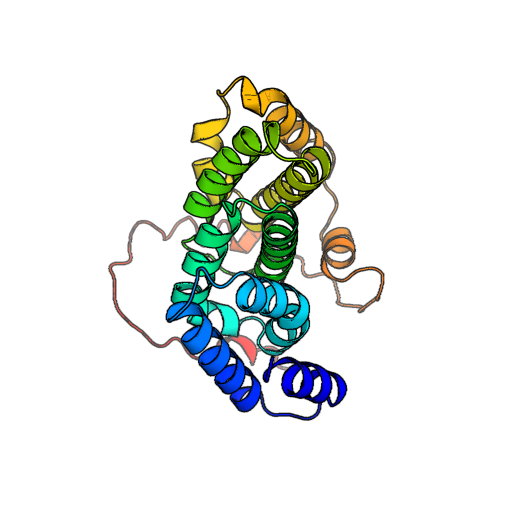2.639 1.00 75.75 98 TRP A N 1
ATOM 816 C CA . TRP A 1 98 ? 12.406 -5.136 4.091 1.00 75.75 98 TRP A CA 1
ATOM 817 C C . TRP A 1 98 ? 13.706 -4.678 4.766 1.00 75.75 98 TRP A C 1
ATOM 819 O O . TRP A 1 98 ? 13.649 -4.099 5.848 1.00 75.75 98 TRP A O 1
ATOM 829 N N . ILE A 1 99 ? 14.849 -4.836 4.089 1.00 65.62 99 ILE A N 1
ATOM 830 C CA . ILE A 1 99 ? 16.193 -4.511 4.601 1.00 65.62 99 ILE A CA 1
ATOM 831 C C . ILE A 1 99 ? 16.374 -3.005 4.849 1.00 65.62 99 ILE A C 1
ATOM 833 O O . ILE A 1 99 ? 17.187 -2.595 5.672 1.00 65.62 99 ILE A O 1
ATOM 837 N N . ARG A 1 100 ? 15.657 -2.141 4.120 1.00 75.56 100 ARG A N 1
ATOM 838 C CA . ARG A 1 100 ? 15.968 -0.704 4.076 1.00 75.56 100 ARG A CA 1
ATOM 839 C C . ARG A 1 100 ? 15.074 0.114 4.989 1.00 75.56 100 ARG A C 1
ATOM 841 O O . ARG A 1 100 ? 13.879 -0.144 5.087 1.00 75.56 100 ARG A O 1
ATOM 848 N N . ASN A 1 101 ? 15.634 1.144 5.616 1.00 65.44 101 ASN A N 1
ATOM 849 C CA . ASN A 1 101 ? 14.835 2.148 6.303 1.00 65.44 101 ASN A CA 1
ATOM 850 C C . ASN A 1 101 ? 14.006 2.925 5.267 1.00 65.44 101 ASN A C 1
ATOM 852 O O . ASN A 1 101 ? 14.552 3.442 4.293 1.00 65.44 101 ASN A O 1
ATOM 856 N N . THR A 1 102 ? 12.689 2.971 5.445 1.00 70.81 102 THR A N 1
ATOM 857 C CA . THR A 1 102 ? 11.777 3.628 4.505 1.00 70.81 102 THR A CA 1
ATOM 858 C C . THR A 1 102 ? 11.010 4.710 5.256 1.00 70.81 102 THR A C 1
ATOM 860 O O . THR A 1 102 ? 10.309 4.374 6.210 1.00 70.81 102 THR A O 1
ATOM 863 N N . PRO A 1 103 ? 11.043 5.981 4.818 1.00 76.56 103 PRO A N 1
ATOM 864 C CA . PRO A 1 103 ? 10.435 7.092 5.561 1.00 76.56 103 PRO A CA 1
ATOM 865 C C . PRO A 1 103 ? 8.898 7.027 5.617 1.00 76.56 103 PRO A C 1
ATOM 867 O O . PRO A 1 103 ? 8.257 7.855 6.254 1.00 76.56 103 PRO A O 1
ATOM 870 N N . TYR A 1 104 ? 8.291 6.050 4.940 1.00 82.50 104 TYR A N 1
ATOM 871 C CA . TYR A 1 104 ? 6.847 5.884 4.831 1.00 82.50 104 TYR A CA 1
ATOM 872 C C . TYR A 1 104 ? 6.236 4.996 5.916 1.00 82.50 104 TYR A C 1
ATOM 874 O O . TYR A 1 104 ? 5.016 4.905 5.956 1.00 82.50 104 TYR A O 1
ATOM 882 N N . VAL A 1 105 ? 7.030 4.354 6.787 1.00 84.81 105 VAL A N 1
ATOM 883 C CA . VAL A 1 105 ? 6.507 3.403 7.792 1.00 84.81 105 VAL A CA 1
ATOM 884 C C . VAL A 1 105 ? 5.471 4.064 8.694 1.00 84.81 105 VAL A C 1
ATOM 886 O O . VAL A 1 105 ? 4.364 3.551 8.802 1.00 84.81 105 VAL A O 1
ATOM 889 N N . GLY A 1 106 ? 5.795 5.223 9.278 1.00 87.75 106 GLY A N 1
ATOM 890 C CA . GLY A 1 106 ? 4.875 5.917 10.183 1.00 87.75 106 GLY A CA 1
ATOM 891 C C . GLY A 1 106 ? 3.549 6.258 9.509 1.00 87.75 106 GLY A C 1
ATOM 892 O O . GLY A 1 106 ? 2.490 5.870 9.989 1.00 87.75 106 GLY A O 1
ATOM 893 N N . ARG A 1 107 ? 3.620 6.880 8.327 1.00 90.50 107 ARG A N 1
ATOM 894 C CA . ARG A 1 107 ? 2.425 7.220 7.550 1.00 90.50 107 ARG A CA 1
ATOM 895 C C . ARG A 1 107 ? 1.635 5.983 7.123 1.00 90.50 107 ARG A C 1
ATOM 897 O O . ARG A 1 107 ? 0.417 6.010 7.146 1.00 90.50 107 ARG A O 1
ATOM 904 N N . LEU A 1 108 ? 2.305 4.902 6.730 1.00 92.06 108 LEU A N 1
ATOM 905 C CA . LEU A 1 108 ? 1.634 3.664 6.349 1.00 92.06 108 LEU A CA 1
ATOM 906 C C . LEU A 1 108 ? 0.860 3.066 7.529 1.00 92.06 108 LEU A C 1
ATOM 908 O O . LEU A 1 108 ? -0.275 2.647 7.339 1.00 92.06 108 LEU A O 1
ATOM 912 N N . VAL A 1 109 ? 1.443 3.049 8.731 1.00 92.06 109 VAL A N 1
ATOM 913 C CA . VAL A 1 109 ? 0.746 2.595 9.945 1.00 92.06 109 VAL A CA 1
ATOM 914 C C . VAL A 1 109 ? -0.485 3.461 10.209 1.00 92.06 109 VAL A C 1
ATOM 916 O O . VAL A 1 109 ? -1.565 2.911 10.408 1.00 92.06 109 VAL A O 1
ATOM 919 N N . ASP A 1 110 ? -0.353 4.787 10.135 1.00 92.62 110 ASP A N 1
ATOM 920 C CA . ASP A 1 110 ? -1.473 5.712 10.348 1.00 92.62 110 ASP A CA 1
ATOM 921 C C . ASP A 1 110 ? -2.632 5.445 9.364 1.00 92.62 110 ASP A C 1
ATOM 923 O O . ASP A 1 110 ? -3.784 5.302 9.774 1.00 92.62 110 ASP A O 1
ATOM 927 N N . GLU A 1 111 ? -2.331 5.299 8.071 1.00 95.06 111 GLU A N 1
ATOM 928 C CA . GLU A 1 111 ? -3.337 5.079 7.017 1.00 95.06 111 GLU A CA 1
ATOM 929 C C . GLU A 1 111 ? -3.977 3.677 7.131 1.00 95.06 111 GLU A C 1
ATOM 931 O O . GLU A 1 111 ? -5.186 3.522 6.956 1.00 95.06 111 GLU A O 1
ATOM 936 N N . LEU A 1 112 ? -3.212 2.651 7.537 1.00 94.31 112 LEU A N 1
ATOM 937 C CA . LEU A 1 112 ? -3.748 1.314 7.831 1.00 94.31 112 LEU A CA 1
ATOM 938 C C . LEU A 1 112 ? -4.737 1.333 9.004 1.00 94.31 112 LEU A C 1
ATOM 940 O O . LEU A 1 112 ? -5.707 0.574 8.992 1.00 94.31 112 LEU A O 1
ATOM 944 N N . MET A 1 113 ? -4.517 2.183 10.012 1.00 93.62 113 MET A N 1
ATOM 945 C CA . MET A 1 113 ? -5.435 2.320 11.151 1.00 93.62 113 MET A CA 1
ATOM 946 C C . MET A 1 113 ? -6.737 2.995 10.753 1.00 93.62 113 MET A C 1
ATOM 948 O O . MET A 1 113 ? -7.813 2.562 11.175 1.00 93.62 113 MET A O 1
ATOM 952 N N . ILE A 1 114 ? -6.653 4.014 9.899 1.00 93.62 114 ILE A N 1
ATOM 953 C CA . ILE A 1 114 ? -7.830 4.643 9.298 1.00 93.62 114 ILE A CA 1
ATOM 954 C C . ILE A 1 114 ? -8.608 3.594 8.495 1.00 93.62 114 ILE A C 1
ATOM 956 O O . ILE A 1 114 ? -9.797 3.386 8.751 1.00 93.62 114 ILE A O 1
ATOM 960 N N . LEU A 1 115 ? -7.931 2.844 7.619 1.00 94.81 115 LEU A N 1
ATOM 961 C CA . LEU A 1 115 ? -8.572 1.809 6.811 1.00 94.81 115 LEU A CA 1
ATOM 962 C C . LEU A 1 115 ? -9.212 0.709 7.669 1.00 94.81 115 LEU A C 1
ATOM 964 O O . LEU A 1 115 ? -10.294 0.228 7.346 1.00 94.81 115 LEU A O 1
ATOM 968 N N . TYR A 1 116 ? -8.585 0.307 8.777 1.00 91.81 116 TYR A N 1
ATOM 969 C CA . TYR A 1 116 ? -9.138 -0.719 9.667 1.00 91.81 116 TYR A CA 1
ATOM 970 C C . TYR A 1 116 ? -10.499 -0.312 10.255 1.00 91.81 116 TYR A C 1
ATOM 972 O O . TYR A 1 116 ? -11.403 -1.149 10.397 1.00 91.81 116 TYR A O 1
ATOM 980 N N . LYS A 1 117 ? -10.658 0.980 10.568 1.00 90.50 117 LYS A N 1
ATOM 981 C CA . LYS A 1 117 ? -11.926 1.565 11.022 1.00 90.50 117 LYS A CA 1
ATOM 982 C C . LYS A 1 117 ? -12.929 1.638 9.871 1.00 90.50 117 LYS A C 1
ATOM 984 O O . LYS A 1 117 ? -14.051 1.152 10.013 1.00 90.50 117 LYS A O 1
ATOM 989 N N . GLU A 1 118 ? -12.510 2.153 8.717 1.00 92.25 118 GLU A N 1
ATOM 990 C CA . GLU A 1 118 ? -13.337 2.244 7.503 1.00 92.25 118 GLU A CA 1
ATOM 991 C C . GLU A 1 118 ? -13.814 0.876 6.997 1.00 92.25 118 GLU A C 1
ATOM 993 O O . GLU A 1 118 ? -14.912 0.765 6.449 1.00 92.25 118 GLU A O 1
ATOM 998 N N . ALA A 1 119 ? -13.045 -0.190 7.242 1.00 90.88 119 ALA A N 1
ATOM 999 C CA . ALA A 1 119 ? -13.388 -1.556 6.861 1.00 90.88 119 ALA A CA 1
ATOM 1000 C C . ALA A 1 119 ? -14.727 -2.021 7.450 1.00 90.88 119 ALA A C 1
ATOM 1002 O O . ALA A 1 119 ? -15.355 -2.910 6.885 1.00 90.88 119 ALA A O 1
ATOM 1003 N N . ALA A 1 120 ? -15.209 -1.412 8.542 1.00 90.00 120 ALA A N 1
ATOM 1004 C CA . ALA A 1 120 ? -16.543 -1.685 9.078 1.00 90.00 120 ALA A CA 1
ATOM 1005 C C . ALA A 1 120 ? -17.674 -1.434 8.060 1.00 90.00 120 ALA A C 1
ATOM 1007 O O . ALA A 1 120 ? -18.718 -2.072 8.156 1.00 90.00 120 ALA A O 1
ATOM 1008 N N . MET A 1 121 ? -17.450 -0.548 7.083 1.00 89.06 121 MET A N 1
ATOM 1009 C CA . MET A 1 121 ? -18.413 -0.190 6.035 1.00 89.06 121 MET A CA 1
ATOM 1010 C C . MET A 1 121 ? -18.192 -0.951 4.716 1.00 89.06 121 MET A C 1
ATOM 1012 O O . MET A 1 121 ? -18.959 -0.775 3.769 1.00 89.06 121 MET A O 1
ATOM 1016 N N . LYS A 1 122 ? -17.141 -1.774 4.626 1.00 89.69 122 LYS A N 1
ATOM 1017 C CA . LYS A 1 122 ? -16.755 -2.519 3.417 1.00 89.69 122 LYS A CA 1
ATOM 1018 C C . LYS A 1 122 ? -17.460 -3.875 3.369 1.00 89.69 122 LYS A C 1
ATOM 1020 O O . LYS A 1 122 ? -17.749 -4.460 4.412 1.00 89.69 122 LYS A O 1
ATOM 1025 N N . ARG A 1 123 ? -17.717 -4.411 2.168 1.00 92.06 123 ARG A N 1
ATOM 1026 C CA . ARG A 1 123 ? -18.289 -5.765 2.024 1.00 92.06 123 ARG A CA 1
ATOM 1027 C C . ARG A 1 123 ? -17.232 -6.825 2.324 1.00 92.06 123 ARG A C 1
ATOM 1029 O O . ARG A 1 123 ? -17.525 -7.775 3.037 1.00 92.06 123 ARG A O 1
ATOM 1036 N N . ALA A 1 124 ? -16.001 -6.614 1.861 1.00 91.56 124 ALA A N 1
ATOM 1037 C CA . ALA A 1 124 ? -14.831 -7.451 2.139 1.00 91.56 124 ALA A CA 1
ATOM 1038 C C . ALA A 1 124 ? -14.144 -7.098 3.477 1.00 91.56 124 ALA A C 1
ATOM 1040 O O . ALA A 1 124 ? -12.919 -6.990 3.565 1.00 91.56 124 ALA A O 1
ATOM 1041 N N . ARG A 1 125 ? -14.938 -6.811 4.518 1.00 91.88 125 ARG A N 1
ATOM 1042 C CA . ARG A 1 125 ? -14.456 -6.315 5.820 1.00 91.88 125 ARG A CA 1
ATOM 1043 C C . ARG A 1 125 ? -13.395 -7.223 6.435 1.00 91.88 125 ARG A C 1
ATOM 1045 O O . ARG A 1 125 ? -12.374 -6.729 6.913 1.00 91.88 125 ARG A O 1
ATOM 1052 N N . GLU A 1 126 ? -13.660 -8.523 6.477 1.00 91.56 126 GLU A N 1
ATOM 1053 C CA . GLU A 1 126 ? -12.803 -9.481 7.176 1.00 91.56 126 GLU A CA 1
ATOM 1054 C C . GLU A 1 126 ? -11.490 -9.700 6.416 1.00 91.56 126 GLU A C 1
ATOM 1056 O O . GLU A 1 126 ? -10.420 -9.737 7.020 1.00 91.56 126 GLU A O 1
ATOM 1061 N N . GLU A 1 127 ? -11.541 -9.733 5.087 1.00 92.62 127 GLU A N 1
ATOM 1062 C CA . GLU A 1 127 ? -10.378 -9.852 4.210 1.00 92.62 127 GLU A CA 1
ATOM 1063 C C . GLU A 1 127 ? -9.477 -8.618 4.304 1.00 92.62 127 GLU A C 1
ATOM 1065 O O . GLU A 1 127 ? -8.265 -8.742 4.489 1.00 92.62 127 GLU A O 1
ATOM 1070 N N . VAL A 1 128 ? -10.069 -7.419 4.262 1.00 93.19 128 VAL A N 1
ATOM 1071 C CA . VAL A 1 128 ? -9.338 -6.157 4.441 1.00 93.19 128 VAL A CA 1
ATOM 1072 C C . VAL A 1 128 ? -8.632 -6.142 5.797 1.00 93.19 128 VAL A C 1
ATOM 1074 O O . VAL A 1 128 ? -7.432 -5.876 5.868 1.00 93.19 128 VAL A O 1
ATOM 1077 N N . ARG A 1 129 ? -9.334 -6.494 6.881 1.00 93.12 129 ARG A N 1
ATOM 1078 C CA . ARG A 1 129 ? -8.750 -6.546 8.231 1.00 93.12 129 ARG A CA 1
ATOM 1079 C C . ARG A 1 129 ? -7.649 -7.590 8.359 1.00 93.12 129 ARG A C 1
ATOM 1081 O O . ARG A 1 129 ? -6.629 -7.316 8.988 1.00 93.12 129 ARG A O 1
ATOM 1088 N N . MET A 1 130 ? -7.818 -8.753 7.737 1.00 92.31 130 MET A N 1
ATOM 1089 C CA . MET A 1 130 ? -6.807 -9.808 7.701 1.00 92.31 130 MET A CA 1
ATOM 1090 C C . MET A 1 130 ? -5.528 -9.336 7.003 1.00 92.31 130 MET A C 1
ATOM 1092 O O . MET A 1 130 ? -4.430 -9.551 7.518 1.00 92.31 130 MET A O 1
ATOM 1096 N N . HIS A 1 131 ? -5.647 -8.657 5.861 1.00 92.88 131 HIS A N 1
ATOM 1097 C CA . HIS A 1 131 ? -4.489 -8.107 5.161 1.00 92.88 131 HIS A CA 1
ATOM 1098 C C . HIS A 1 131 ? -3.808 -6.980 5.938 1.00 92.88 131 HIS A C 1
ATOM 1100 O O . HIS A 1 131 ? -2.578 -6.946 5.978 1.00 92.88 131 HIS A O 1
ATOM 1106 N N . ILE A 1 132 ? -4.575 -6.104 6.594 1.00 93.38 132 ILE A N 1
ATOM 1107 C CA . ILE A 1 132 ? -4.025 -5.075 7.488 1.00 93.38 132 ILE A CA 1
ATOM 1108 C C . ILE A 1 132 ? -3.208 -5.735 8.602 1.00 93.38 132 ILE A C 1
ATOM 1110 O O . ILE A 1 132 ? -2.047 -5.384 8.792 1.00 93.38 132 ILE A O 1
ATOM 1114 N N . LEU A 1 133 ? -3.769 -6.739 9.281 1.00 90.50 133 LEU A N 1
ATOM 1115 C CA . LEU A 1 133 ? -3.076 -7.501 10.323 1.00 90.50 133 LEU A CA 1
ATOM 1116 C C . LEU A 1 133 ? -1.765 -8.109 9.825 1.00 90.50 133 LEU A C 1
ATOM 1118 O O . LEU A 1 133 ? -0.729 -7.962 10.469 1.00 90.50 133 LEU A O 1
ATOM 1122 N N . GLN A 1 134 ? -1.790 -8.762 8.663 1.00 90.44 134 GLN A N 1
ATOM 1123 C CA . GLN A 1 134 ? -0.589 -9.331 8.054 1.00 90.44 134 GLN A CA 1
ATOM 1124 C C . GLN A 1 134 ? 0.467 -8.253 7.791 1.00 90.44 134 GLN A C 1
ATOM 1126 O O . GLN A 1 134 ? 1.628 -8.447 8.137 1.00 90.44 134 GLN A O 1
ATOM 1131 N N . ILE A 1 135 ? 0.077 -7.102 7.237 1.00 92.31 135 ILE A N 1
ATOM 1132 C CA . ILE A 1 135 ? 1.001 -5.992 6.976 1.00 92.31 135 ILE A CA 1
ATOM 1133 C C . ILE A 1 135 ? 1.604 -5.455 8.277 1.00 92.31 135 ILE A C 1
ATOM 1135 O O . ILE A 1 135 ? 2.810 -5.230 8.322 1.00 92.31 135 ILE A O 1
ATOM 1139 N N . LEU A 1 136 ? 0.810 -5.284 9.337 1.00 90.31 136 LEU A N 1
ATOM 1140 C CA . LEU A 1 136 ? 1.310 -4.813 10.633 1.00 90.31 136 LEU A CA 1
ATOM 1141 C C . LEU A 1 136 ? 2.310 -5.795 11.242 1.00 90.31 136 LEU A C 1
ATOM 1143 O O . LEU A 1 136 ? 3.357 -5.366 11.710 1.00 90.31 136 LEU A O 1
ATOM 1147 N N . ILE A 1 137 ? 2.040 -7.101 11.162 1.00 86.88 137 ILE A N 1
ATOM 1148 C CA . ILE A 1 137 ? 2.985 -8.136 11.604 1.00 86.88 137 ILE A CA 1
ATOM 1149 C C . ILE A 1 137 ? 4.288 -8.048 10.799 1.00 86.88 137 ILE A C 1
ATOM 1151 O O . ILE A 1 137 ? 5.369 -8.063 11.384 1.00 86.88 137 ILE A O 1
ATOM 1155 N N . LEU A 1 138 ? 4.204 -7.911 9.470 1.00 86.50 138 LEU A N 1
ATOM 1156 C CA . LEU A 1 138 ? 5.384 -7.716 8.622 1.00 86.50 138 LEU A CA 1
ATOM 1157 C C . LEU A 1 138 ? 6.166 -6.452 9.018 1.00 86.50 138 LEU A C 1
ATOM 1159 O O . LEU A 1 138 ? 7.391 -6.484 9.101 1.00 86.50 138 LEU A O 1
ATOM 1163 N N . LEU A 1 139 ? 5.481 -5.339 9.284 1.00 88.25 139 LEU A N 1
ATOM 1164 C CA . LEU A 1 139 ? 6.120 -4.090 9.700 1.00 88.25 139 LEU A CA 1
ATOM 1165 C C . LEU A 1 139 ? 6.785 -4.215 11.070 1.00 88.25 139 LEU A C 1
ATOM 1167 O O . LEU A 1 139 ? 7.934 -3.800 11.209 1.00 88.25 139 LEU A O 1
ATOM 1171 N N . GLN A 1 140 ? 6.112 -4.823 12.045 1.00 86.75 140 GLN A N 1
ATOM 1172 C CA . GLN A 1 140 ? 6.668 -5.085 13.370 1.00 86.75 140 GLN A CA 1
ATOM 1173 C C . GLN A 1 140 ? 7.951 -5.917 13.263 1.00 86.75 140 GLN A C 1
ATOM 1175 O O . GLN A 1 140 ? 8.984 -5.549 13.821 1.00 86.75 140 GLN A O 1
ATOM 1180 N N . GLN A 1 141 ? 7.918 -6.988 12.465 1.00 82.25 141 GLN A N 1
ATOM 1181 C CA . GLN A 1 141 ? 9.058 -7.883 12.262 1.00 82.25 141 GLN A CA 1
ATOM 1182 C C . GLN A 1 141 ? 10.224 -7.224 11.518 1.00 82.25 141 GLN A C 1
ATOM 1184 O O . GLN A 1 141 ? 11.378 -7.515 11.821 1.00 82.25 141 GLN A O 1
ATOM 1189 N N . CYS A 1 142 ? 9.952 -6.364 10.533 1.00 81.62 142 CYS A N 1
ATOM 1190 C CA . CYS A 1 142 ? 11.001 -5.786 9.692 1.00 81.62 142 CYS A CA 1
ATOM 1191 C C . CYS A 1 142 ? 11.517 -4.422 10.170 1.00 81.62 142 CYS A C 1
ATOM 1193 O O . CYS A 1 142 ? 12.593 -4.017 9.733 1.00 81.62 142 CYS A O 1
ATOM 1195 N N . LYS A 1 143 ? 10.751 -3.670 10.973 1.00 79.38 143 LYS A N 1
ATOM 1196 C CA . LYS A 1 143 ? 11.040 -2.259 11.304 1.00 79.38 143 LYS A CA 1
ATOM 1197 C C . LYS A 1 143 ? 11.169 -1.969 12.799 1.00 79.38 143 LYS A C 1
ATOM 1199 O O . LYS A 1 143 ? 11.586 -0.860 13.134 1.00 79.38 143 LYS A O 1
ATOM 1204 N N . GLY A 1 144 ? 10.851 -2.932 13.670 1.00 79.88 144 GLY A N 1
ATOM 1205 C CA . GLY A 1 144 ? 11.096 -2.856 15.114 1.00 79.88 144 GLY A CA 1
ATOM 1206 C C . GLY A 1 144 ? 10.666 -1.518 15.718 1.00 79.88 144 GLY A C 1
ATOM 1207 O O . GLY A 1 144 ? 9.501 -1.137 15.628 1.00 79.88 144 GLY A O 1
ATOM 1208 N N . MET A 1 145 ? 11.620 -0.758 16.262 1.00 79.75 145 MET A N 1
ATOM 1209 C CA . MET A 1 145 ? 11.343 0.509 16.949 1.00 79.75 145 MET A CA 1
ATOM 1210 C C . MET A 1 145 ? 10.639 1.577 16.101 1.00 79.75 145 MET A C 1
ATOM 1212 O O . MET A 1 145 ? 9.861 2.357 16.645 1.00 79.75 145 MET A O 1
ATOM 1216 N N . GLN A 1 146 ? 10.841 1.621 14.780 1.00 79.25 146 GLN A N 1
ATOM 1217 C CA . GLN A 1 146 ? 10.108 2.575 13.932 1.00 79.25 146 GLN A CA 1
ATOM 1218 C C . GLN A 1 146 ? 8.622 2.241 13.845 1.00 79.25 146 GLN A C 1
ATOM 1220 O O . GLN A 1 146 ? 7.785 3.141 13.775 1.00 79.25 146 GLN A O 1
ATOM 1225 N N . PHE A 1 147 ? 8.307 0.943 13.829 1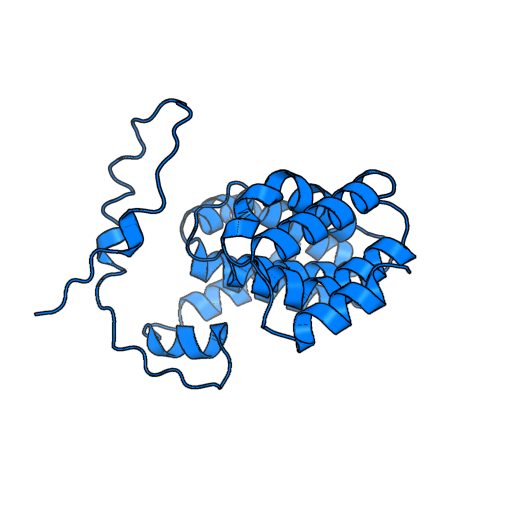.00 85.19 147 PHE A N 1
ATOM 1226 C CA . PHE A 1 147 ? 6.932 0.485 13.916 1.00 85.19 147 PHE A CA 1
ATOM 1227 C C . PHE A 1 147 ? 6.369 0.815 15.296 1.00 85.19 147 PHE A C 1
ATOM 1229 O O . PHE A 1 147 ? 5.327 1.451 15.359 1.00 85.19 147 PHE A O 1
ATOM 1236 N N . GLU A 1 148 ? 7.078 0.482 16.377 1.00 84.06 148 GLU A N 1
ATOM 1237 C CA . GLU A 1 148 ? 6.605 0.737 17.746 1.00 84.06 148 GLU A CA 1
ATOM 1238 C C . GLU A 1 148 ? 6.359 2.231 18.017 1.00 84.06 148 GLU A C 1
ATOM 1240 O O . GLU A 1 148 ? 5.349 2.594 18.616 1.00 84.06 148 GLU A O 1
ATOM 1245 N N . ALA A 1 149 ? 7.207 3.126 17.503 1.00 86.00 149 ALA A N 1
ATOM 1246 C CA . ALA A 1 149 ? 7.005 4.572 17.621 1.00 86.00 149 ALA A CA 1
ATOM 1247 C C . ALA A 1 149 ? 5.744 5.067 16.885 1.00 86.00 149 ALA A C 1
ATOM 1249 O O . ALA A 1 149 ? 5.081 6.005 17.335 1.00 86.00 149 ALA A O 1
ATOM 1250 N N . ALA A 1 150 ? 5.402 4.456 15.748 1.00 86.50 150 ALA A N 1
ATOM 1251 C CA . ALA A 1 150 ? 4.187 4.780 15.005 1.00 86.50 150 ALA A CA 1
ATOM 1252 C C . ALA A 1 150 ? 2.945 4.135 15.641 1.00 86.50 150 ALA A C 1
ATOM 1254 O O . ALA A 1 150 ? 1.944 4.811 15.871 1.00 86.50 150 ALA A O 1
ATOM 1255 N N . TRP A 1 151 ? 3.036 2.847 15.974 1.00 86.12 151 TRP A N 1
ATOM 1256 C CA . TRP A 1 151 ? 1.991 2.041 16.599 1.00 86.12 151 TRP A CA 1
ATOM 1257 C C . TRP A 1 151 ? 1.616 2.551 17.991 1.00 86.12 151 TRP A C 1
ATOM 1259 O O . TRP A 1 151 ? 0.440 2.572 18.350 1.00 86.12 151 TRP A O 1
ATOM 1269 N N . GLY A 1 152 ? 2.590 3.056 18.751 1.00 84.25 152 GLY A N 1
ATOM 1270 C CA . GLY A 1 152 ? 2.396 3.573 20.102 1.00 84.25 152 GLY A CA 1
ATOM 1271 C C . GLY A 1 152 ? 1.390 4.723 20.205 1.00 84.25 152 GLY A C 1
ATOM 1272 O O . GLY A 1 152 ? 0.868 4.956 21.290 1.00 84.25 152 GLY A O 1
ATOM 1273 N N . LYS A 1 153 ? 1.070 5.403 19.094 1.00 88.00 153 LYS A N 1
ATOM 1274 C CA . LYS A 1 153 ? 0.018 6.434 19.024 1.00 88.00 153 LYS A CA 1
ATOM 1275 C C . LYS A 1 153 ? -1.402 5.859 19.003 1.00 88.00 153 LYS A C 1
ATOM 1277 O O . LYS A 1 153 ? -2.348 6.574 19.308 1.00 88.00 153 LYS A O 1
ATOM 1282 N N . HIS A 1 154 ? -1.544 4.598 18.599 1.00 85.19 154 HIS A N 1
ATOM 1283 C CA . HIS A 1 154 ? -2.825 3.941 18.322 1.00 85.19 154 HIS A CA 1
ATOM 1284 C C . HIS A 1 154 ? -3.187 2.867 19.352 1.00 85.19 154 HIS A C 1
ATOM 1286 O O . HIS A 1 154 ? -4.337 2.441 19.396 1.00 85.19 154 HIS A O 1
ATOM 1292 N N . LYS A 1 155 ? -2.230 2.443 20.189 1.00 74.62 155 LYS A N 1
ATOM 1293 C CA . LYS A 1 155 ? -2.395 1.365 21.182 1.00 74.62 155 LYS A CA 1
ATOM 1294 C C . LYS A 1 155 ? -3.578 1.568 22.141 1.00 74.62 155 LYS A C 1
ATOM 1296 O O . LYS A 1 155 ? -4.215 0.602 22.524 1.00 74.62 155 LYS A O 1
ATOM 1301 N N . ASP A 1 156 ? -3.893 2.817 22.484 1.00 79.19 156 ASP A N 1
ATOM 1302 C CA . ASP A 1 156 ? -4.932 3.140 23.469 1.00 79.19 156 ASP A CA 1
ATOM 1303 C C . ASP A 1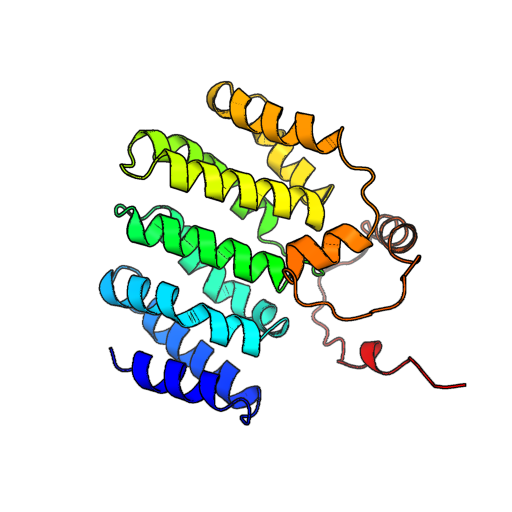 156 ? -6.339 3.262 22.836 1.00 79.19 156 ASP A C 1
ATOM 1305 O O . ASP A 1 156 ? -7.305 3.607 23.518 1.00 79.19 156 ASP A O 1
ATOM 1309 N N . ASP A 1 157 ? -6.488 3.007 21.527 1.00 80.06 157 ASP A N 1
ATOM 1310 C CA . ASP A 1 157 ? -7.783 3.080 20.845 1.00 80.06 157 ASP A CA 1
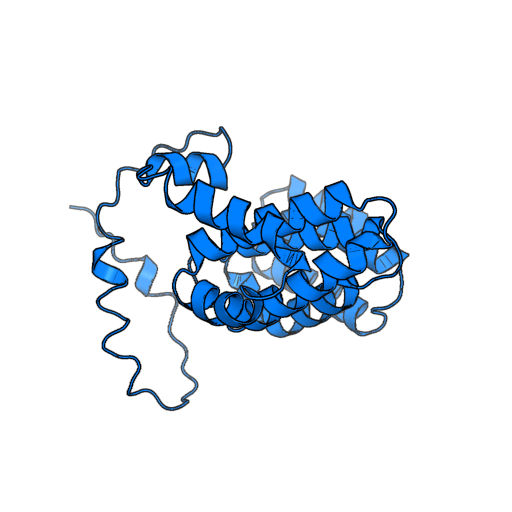ATOM 1311 C C . ASP A 1 157 ? -8.614 1.802 21.086 1.00 80.06 157 ASP A C 1
ATOM 1313 O O . ASP A 1 157 ? -8.245 0.718 20.617 1.00 80.06 157 ASP A O 1
ATOM 1317 N N . PRO A 1 158 ? -9.796 1.901 21.726 1.00 76.88 158 PRO A N 1
ATOM 1318 C CA . PRO A 1 158 ? -10.629 0.737 22.025 1.00 76.88 158 PRO A CA 1
ATOM 1319 C C . PRO A 1 158 ? -11.117 0.004 20.768 1.00 76.88 158 PRO A C 1
ATOM 1321 O O . PRO A 1 158 ? -11.390 -1.196 20.820 1.00 76.88 158 PRO A O 1
ATOM 1324 N N . ASN A 1 159 ? -11.193 0.677 19.614 1.00 75.44 159 ASN A N 1
ATOM 1325 C CA . ASN A 1 159 ? -11.581 0.044 18.351 1.00 75.44 159 ASN A CA 1
ATOM 1326 C C . ASN A 1 159 ? -10.501 -0.905 17.804 1.00 75.44 159 ASN A C 1
ATOM 1328 O O . ASN A 1 159 ? -10.775 -1.677 16.880 1.00 75.44 159 ASN A O 1
ATOM 1332 N N . LEU A 1 160 ? -9.285 -0.847 18.356 1.00 78.81 160 LEU A N 1
ATOM 1333 C CA . LEU A 1 160 ? -8.111 -1.587 17.904 1.00 78.81 160 LEU A CA 1
ATOM 1334 C C . LEU A 1 160 ? -7.665 -2.678 18.894 1.00 78.81 160 LEU A C 1
ATOM 1336 O O . LEU A 1 160 ? -6.699 -3.379 18.609 1.00 78.81 160 LEU A O 1
ATOM 1340 N N . ALA A 1 161 ? -8.394 -2.918 19.991 1.00 75.94 161 ALA A N 1
ATOM 1341 C CA . ALA A 1 161 ? -8.042 -3.929 21.004 1.00 75.94 161 ALA A CA 1
ATOM 1342 C C . ALA A 1 161 ? -7.835 -5.351 20.422 1.00 75.94 161 ALA A C 1
ATOM 1344 O O . ALA A 1 161 ? -6.965 -6.117 20.850 1.00 75.94 161 ALA A O 1
ATOM 1345 N N . ASN A 1 162 ? -8.591 -5.704 19.376 1.00 77.88 162 ASN A N 1
ATOM 1346 C CA . ASN A 1 162 ? -8.421 -6.975 18.657 1.00 77.88 162 ASN A CA 1
ATOM 1347 C C . ASN A 1 162 ? -7.091 -7.046 17.874 1.00 77.88 162 ASN A C 1
ATOM 1349 O O . ASN A 1 162 ? -6.521 -8.126 17.716 1.00 77.88 162 ASN A O 1
ATOM 1353 N N . LEU A 1 163 ? -6.591 -5.908 17.375 1.00 78.50 163 LEU A N 1
ATOM 1354 C CA . LEU A 1 163 ? -5.281 -5.824 16.723 1.00 78.50 163 LEU A CA 1
ATOM 1355 C C . LEU A 1 163 ? -4.162 -5.929 17.755 1.00 78.50 163 LEU A C 1
ATOM 1357 O O . LEU A 1 163 ? -3.229 -6.701 17.558 1.00 78.50 163 LEU A O 1
ATOM 1361 N N . GLU A 1 164 ? -4.274 -5.193 18.860 1.00 74.44 164 GLU A N 1
ATOM 1362 C CA . GLU A 1 164 ? -3.270 -5.187 19.924 1.00 74.44 164 GLU A CA 1
ATOM 1363 C C . GLU A 1 164 ? -3.055 -6.592 20.500 1.00 74.44 164 GLU A C 1
ATOM 1365 O O . GLU A 1 164 ? -1.923 -7.065 20.572 1.00 74.44 164 GLU A O 1
ATOM 1370 N N . SER A 1 165 ? -4.137 -7.308 20.817 1.00 75.19 165 SER A N 1
ATOM 1371 C CA . SER A 1 165 ? -4.058 -8.701 21.281 1.00 75.19 165 SER A CA 1
ATOM 1372 C C . SER A 1 165 ? -3.409 -9.636 20.252 1.00 75.19 165 SER A C 1
ATOM 1374 O O . SER A 1 165 ? -2.616 -10.503 20.625 1.00 75.19 165 SER A O 1
ATOM 1376 N N . SER A 1 166 ? -3.676 -9.435 18.958 1.00 76.44 166 SER A N 1
ATOM 1377 C CA . SER A 1 166 ? -3.077 -10.224 17.871 1.00 76.44 166 SER A CA 1
ATOM 1378 C C . SER A 1 166 ? -1.578 -9.950 17.688 1.00 76.44 166 SER A C 1
ATOM 1380 O O . SER A 1 166 ? -0.817 -10.874 17.392 1.00 76.44 166 SER A O 1
ATOM 1382 N N . LEU A 1 167 ? -1.150 -8.699 17.871 1.00 76.00 167 LEU A N 1
ATOM 1383 C CA . LEU A 1 167 ? 0.252 -8.280 17.780 1.00 76.00 167 LEU A CA 1
ATOM 1384 C C . LEU A 1 167 ? 1.043 -8.692 19.035 1.00 76.00 167 LEU A C 1
ATOM 1386 O O . LEU A 1 167 ? 2.131 -9.253 18.926 1.00 76.00 167 LEU A O 1
ATOM 1390 N N . SER A 1 168 ? 0.464 -8.510 20.223 1.00 69.50 168 SER A N 1
ATOM 1391 C CA . SER A 1 168 ? 1.069 -8.862 21.516 1.00 69.50 168 SER A CA 1
ATOM 1392 C C . SER A 1 168 ? 1.174 -10.379 21.722 1.00 69.50 168 SER A C 1
ATOM 1394 O O . SER A 1 168 ? 2.243 -10.903 22.044 1.00 69.50 168 SER A O 1
ATOM 1396 N N . GLY A 1 169 ? 0.104 -11.127 21.424 1.00 56.88 169 GLY A N 1
ATOM 1397 C CA . GLY A 1 169 ? 0.075 -12.588 21.566 1.00 56.88 169 GLY A CA 1
ATOM 1398 C C . GLY A 1 169 ? 1.060 -13.323 20.650 1.00 56.88 169 GLY A C 1
ATOM 1399 O O . GLY A 1 169 ? 1.470 -14.445 20.948 1.00 56.88 169 GLY A O 1
ATOM 1400 N N . ARG A 1 170 ? 1.489 -12.686 19.554 1.00 53.78 170 ARG A N 1
ATOM 1401 C CA . ARG A 1 170 ? 2.469 -13.233 18.606 1.00 53.78 170 ARG A CA 1
ATOM 1402 C C . ARG A 1 170 ? 3.891 -12.700 18.837 1.00 53.78 170 ARG A C 1
ATOM 1404 O O . ARG A 1 170 ? 4.838 -13.351 18.406 1.00 53.78 170 ARG A O 1
ATOM 1411 N N . GLY A 1 171 ? 4.044 -11.595 19.573 1.00 43.59 171 GLY A N 1
ATOM 1412 C CA . GLY A 1 171 ? 5.330 -11.107 20.086 1.00 43.59 171 GLY A CA 1
ATOM 1413 C C . GLY A 1 171 ? 5.918 -11.982 21.203 1.00 43.59 171 GLY A C 1
ATOM 1414 O O . GLY A 1 171 ? 7.135 -12.088 21.318 1.00 43.59 171 GLY A O 1
ATOM 1415 N N . ALA A 1 172 ? 5.077 -12.676 21.981 1.00 36.75 172 ALA A N 1
ATOM 1416 C CA . ALA A 1 172 ? 5.527 -13.602 23.030 1.00 36.75 172 ALA A CA 1
ATOM 1417 C C . ALA A 1 172 ? 5.834 -15.022 22.511 1.00 36.75 172 ALA A C 1
ATOM 1419 O O . ALA A 1 172 ? 6.706 -15.715 23.033 1.00 36.75 172 ALA A O 1
ATOM 1420 N N . ALA A 1 173 ? 5.140 -15.464 21.464 1.00 34.62 173 ALA A N 1
ATOM 1421 C CA . ALA A 1 173 ? 5.313 -16.786 20.883 1.00 34.62 173 ALA A CA 1
ATOM 1422 C C . ALA A 1 173 ? 6.083 -16.684 19.570 1.00 34.62 173 ALA A C 1
ATOM 1424 O O . ALA A 1 173 ? 5.443 -16.791 18.527 1.00 34.62 173 ALA A O 1
ATOM 1425 N N . THR A 1 174 ? 7.412 -16.464 19.621 1.00 39.78 174 THR A N 1
ATOM 1426 C CA . THR A 1 174 ? 8.400 -16.827 18.571 1.00 39.78 174 THR A CA 1
ATOM 1427 C C . THR A 1 174 ? 9.788 -16.201 18.831 1.00 39.78 174 THR A C 1
ATOM 1429 O O . THR A 1 174 ? 10.179 -15.211 18.226 1.00 39.78 174 THR A O 1
ATOM 1432 N N . LEU A 1 175 ? 10.607 -16.872 19.650 1.00 35.28 175 LEU A N 1
ATOM 1433 C CA . LEU A 1 175 ? 12.060 -16.976 19.424 1.00 35.28 175 LEU A CA 1
ATOM 1434 C C . LEU A 1 175 ? 12.310 -17.981 18.278 1.00 35.28 175 LEU A C 1
ATOM 1436 O O . LEU A 1 175 ? 12.979 -18.997 18.454 1.00 35.28 175 LEU A O 1
ATOM 1440 N N . LEU A 1 176 ? 11.696 -17.773 17.110 1.00 40.28 176 LEU A N 1
ATOM 1441 C CA . LEU A 1 176 ? 11.962 -18.600 15.930 1.00 40.28 176 LEU A CA 1
ATOM 1442 C C . LEU A 1 176 ? 13.136 -17.962 15.213 1.00 40.28 176 LEU A C 1
ATOM 1444 O O . LEU A 1 176 ? 13.043 -16.854 14.687 1.00 40.28 176 LEU A O 1
ATOM 1448 N N . GLY A 1 177 ? 14.254 -18.677 15.253 1.00 36.03 177 GLY A N 1
ATOM 1449 C CA . GLY A 1 177 ? 15.492 -18.267 14.623 1.00 36.03 177 GLY A CA 1
ATOM 1450 C C . GLY A 1 177 ? 15.352 -17.964 13.120 1.00 36.03 177 GLY A C 1
ATOM 1451 O O . GLY A 1 177 ? 14.338 -18.287 12.489 1.00 36.03 177 GLY A O 1
ATOM 1452 N N . PRO A 1 178 ? 16.413 -17.398 12.522 1.00 43.97 178 PRO A N 1
ATOM 1453 C CA . PRO A 1 178 ? 16.446 -16.867 11.150 1.00 43.97 178 PRO A CA 1
ATOM 1454 C C . PRO A 1 178 ? 15.989 -17.838 10.039 1.00 43.97 178 PRO A C 1
ATOM 1456 O O . PRO A 1 178 ? 15.668 -17.415 8.931 1.00 43.97 178 PRO A O 1
ATOM 1459 N N . ASN A 1 179 ? 15.880 -19.135 10.326 1.00 35.34 179 ASN A N 1
ATOM 1460 C CA . ASN A 1 179 ? 15.502 -20.171 9.363 1.00 35.34 179 ASN A CA 1
ATOM 1461 C C . ASN A 1 179 ? 13.989 -20.216 9.054 1.00 35.34 179 ASN A C 1
ATOM 1463 O O . ASN A 1 179 ? 13.593 -20.614 7.957 1.00 35.34 179 ASN A O 1
ATOM 1467 N N . VAL A 1 180 ? 13.123 -19.771 9.975 1.00 44.09 180 VAL A N 1
ATOM 1468 C CA . VAL A 1 180 ? 11.670 -19.658 9.707 1.00 44.09 180 VAL A CA 1
ATOM 1469 C C . VAL A 1 180 ? 11.372 -18.425 8.843 1.00 44.09 180 VAL A C 1
ATOM 1471 O O . VAL A 1 180 ? 10.453 -18.438 8.026 1.00 44.09 180 VAL A O 1
ATOM 1474 N N . TRP A 1 181 ? 12.222 -17.404 8.948 1.00 45.62 181 TRP A N 1
ATOM 1475 C CA . TRP A 1 181 ? 12.167 -16.150 8.195 1.00 45.62 181 TRP A CA 1
ATOM 1476 C C . TRP A 1 181 ? 12.238 -16.366 6.677 1.00 45.62 181 TRP A C 1
ATOM 1478 O O . TRP A 1 181 ? 11.403 -15.848 5.935 1.00 45.62 181 TRP A O 1
ATOM 1488 N N . LEU A 1 182 ? 13.164 -17.213 6.214 1.00 42.88 182 LEU A N 1
ATOM 1489 C CA . LEU A 1 182 ? 13.274 -17.566 4.795 1.00 42.88 182 LEU A CA 1
ATOM 1490 C C . LEU A 1 182 ? 12.027 -18.301 4.288 1.00 42.88 182 LEU A C 1
ATOM 1492 O O . LEU A 1 182 ? 11.579 -18.055 3.175 1.00 42.88 182 LEU A O 1
ATOM 1496 N N . SER A 1 183 ? 11.412 -19.142 5.118 1.00 38.09 183 SER A N 1
ATOM 1497 C CA . SER A 1 183 ? 10.217 -19.907 4.733 1.00 38.09 183 SER A CA 1
ATOM 1498 C C . SER A 1 183 ? 8.959 -19.033 4.624 1.00 38.09 183 SER A C 1
ATOM 1500 O O . SER A 1 183 ? 8.090 -19.302 3.795 1.00 38.09 183 SER A O 1
ATOM 1502 N N . VAL A 1 184 ? 8.866 -17.975 5.439 1.00 45.59 184 VAL A N 1
ATOM 1503 C CA . VAL A 1 184 ? 7.760 -16.999 5.419 1.00 45.59 184 VAL A CA 1
ATOM 1504 C C . VAL A 1 184 ? 7.922 -15.980 4.282 1.00 45.59 184 VAL A C 1
ATOM 1506 O O . VAL A 1 184 ? 6.927 -15.572 3.682 1.00 45.59 184 VAL A O 1
ATOM 1509 N N . ILE A 1 185 ? 9.160 -15.591 3.954 1.00 45.00 185 ILE A N 1
ATOM 1510 C CA . ILE A 1 185 ? 9.456 -14.620 2.888 1.00 45.00 185 ILE A CA 1
ATOM 1511 C C . ILE A 1 185 ? 9.502 -15.273 1.498 1.00 45.00 185 ILE A C 1
ATOM 1513 O O . ILE A 1 185 ? 8.942 -14.707 0.561 1.00 45.00 185 ILE A O 1
ATOM 1517 N N . PHE A 1 186 ? 10.111 -16.454 1.353 1.00 40.47 186 PHE A N 1
ATOM 1518 C CA . PHE A 1 186 ? 10.351 -17.096 0.051 1.00 40.47 186 PHE A CA 1
ATOM 1519 C C . PHE A 1 186 ? 9.387 -18.246 -0.287 1.00 40.47 186 PHE A C 1
ATOM 1521 O O . PHE A 1 186 ? 9.428 -18.775 -1.397 1.00 40.47 186 PHE A O 1
ATOM 1528 N N . GLY A 1 187 ? 8.482 -18.632 0.623 1.00 34.75 187 GLY A N 1
ATOM 1529 C CA . GLY A 1 187 ? 7.647 -19.823 0.437 1.00 34.75 187 GLY A CA 1
ATOM 1530 C C . GLY A 1 187 ? 8.489 -21.107 0.379 1.00 34.75 187 GLY A C 1
ATOM 1531 O O . GLY A 1 187 ? 9.709 -21.075 0.480 1.00 34.75 187 GLY A O 1
ATOM 1532 N N . LYS A 1 188 ? 7.853 -22.277 0.235 1.00 33.34 188 LYS A N 1
ATOM 1533 C CA . LYS A 1 188 ? 8.491 -23.616 0.305 1.00 33.34 188 LYS A CA 1
ATOM 1534 C C . LYS A 1 188 ? 9.572 -23.926 -0.760 1.00 33.34 188 LYS A C 1
ATOM 1536 O O . LYS A 1 188 ? 9.911 -25.093 -0.944 1.00 33.34 188 LYS A O 1
ATOM 1541 N N . GLN A 1 189 ? 10.124 -22.949 -1.472 1.00 33.66 189 GLN A N 1
ATOM 1542 C CA . GLN A 1 189 ? 11.273 -23.174 -2.346 1.00 33.66 189 GLN A CA 1
ATOM 1543 C C . GLN A 1 189 ? 12.564 -22.968 -1.560 1.00 33.66 189 GLN A C 1
ATOM 1545 O O . GLN A 1 189 ? 13.033 -21.858 -1.338 1.00 33.66 189 GLN A O 1
ATOM 1550 N N . ALA A 1 190 ? 13.097 -24.101 -1.104 1.00 32.34 190 ALA A N 1
ATOM 1551 C CA . ALA A 1 190 ? 14.389 -24.216 -0.461 1.00 32.34 190 ALA A CA 1
ATOM 1552 C C . ALA A 1 190 ? 15.484 -23.581 -1.331 1.00 32.34 190 ALA A C 1
ATOM 1554 O O . ALA A 1 190 ? 15.782 -24.064 -2.421 1.00 32.34 190 ALA A O 1
ATOM 1555 N N . ILE A 1 191 ? 16.113 -22.533 -0.810 1.00 33.88 191 ILE A N 1
ATOM 1556 C CA . ILE A 1 191 ? 17.459 -22.138 -1.206 1.00 33.88 191 ILE A CA 1
ATOM 1557 C C . ILE A 1 191 ? 18.305 -22.331 0.050 1.00 33.88 191 ILE A C 1
ATOM 1559 O O . ILE A 1 191 ? 18.085 -21.665 1.061 1.00 33.88 191 ILE A O 1
ATOM 1563 N N . GLN A 1 192 ? 19.214 -23.307 0.010 1.00 31.80 192 GLN A N 1
ATOM 1564 C CA . GLN A 1 192 ? 20.263 -23.467 1.014 1.00 31.80 192 GLN A CA 1
ATOM 1565 C C . GLN A 1 192 ? 21.090 -22.179 1.041 1.00 31.80 192 GLN A C 1
ATOM 1567 O O . GLN A 1 192 ? 21.896 -21.942 0.147 1.00 31.80 192 GLN A O 1
ATOM 1572 N N . VAL A 1 193 ? 20.895 -21.351 2.063 1.00 33.59 193 VAL A N 1
ATOM 1573 C CA . VAL A 1 193 ? 21.822 -20.269 2.399 1.00 33.59 193 VAL A CA 1
ATOM 1574 C C . VAL A 1 193 ? 22.251 -20.491 3.844 1.00 33.59 193 VAL A C 1
ATOM 1576 O O . VAL A 1 193 ? 21.415 -20.633 4.736 1.00 33.59 193 VAL A O 1
ATOM 1579 N N . ALA A 1 194 ? 23.561 -20.630 4.036 1.00 25.81 194 ALA A N 1
ATOM 1580 C CA . ALA A 1 194 ? 24.218 -20.912 5.309 1.00 25.81 194 ALA A CA 1
ATOM 1581 C C . ALA A 1 194 ? 23.895 -19.845 6.386 1.00 25.81 194 ALA A C 1
ATOM 1583 O O . ALA A 1 194 ? 23.568 -18.706 6.044 1.00 25.81 194 ALA A O 1
ATOM 1584 N N . PRO A 1 195 ? 23.965 -20.188 7.688 1.00 30.89 195 PRO A N 1
ATOM 1585 C CA . PRO A 1 195 ? 23.415 -19.355 8.754 1.00 30.89 195 PRO A CA 1
ATOM 1586 C C . PRO A 1 195 ? 24.278 -18.109 9.000 1.00 30.89 195 PRO A C 1
ATOM 1588 O O . PRO A 1 195 ? 25.447 -18.212 9.360 1.00 30.89 195 PRO A O 1
ATOM 1591 N N . MET A 1 196 ? 23.689 -16.919 8.843 1.00 31.00 196 MET A N 1
ATOM 1592 C CA . MET A 1 196 ? 24.354 -15.638 9.104 1.00 31.00 196 MET A CA 1
ATOM 1593 C C . MET A 1 196 ? 24.032 -15.159 10.526 1.00 31.00 196 MET A C 1
ATOM 1595 O O . MET A 1 196 ? 22.987 -14.574 10.803 1.00 31.00 196 MET A O 1
ATOM 1599 N N . GLN A 1 197 ? 24.958 -15.420 11.444 1.00 31.08 197 GLN A N 1
ATOM 1600 C CA . GLN A 1 197 ? 24.892 -15.094 12.875 1.00 31.08 197 GLN A CA 1
ATOM 1601 C C . GLN A 1 197 ? 25.196 -13.610 13.190 1.00 31.08 197 GLN A C 1
ATOM 1603 O O . GLN A 1 197 ? 25.554 -13.273 14.313 1.00 31.08 197 GLN A O 1
ATOM 1608 N N . LEU A 1 198 ? 25.058 -12.708 12.211 1.00 32.59 198 LEU A N 1
ATOM 1609 C CA . LEU A 1 198 ? 25.575 -11.331 12.277 1.00 32.59 198 LEU A CA 1
ATOM 1610 C C . LEU A 1 198 ? 24.515 -10.228 12.453 1.00 32.59 198 LEU A C 1
ATOM 1612 O O . LEU A 1 198 ? 24.877 -9.081 12.702 1.00 32.59 198 LEU A O 1
ATOM 1616 N N . CYS A 1 199 ? 23.215 -10.530 12.375 1.00 33.66 199 CYS A N 1
ATOM 1617 C CA . CYS A 1 199 ? 22.199 -9.466 12.324 1.00 33.66 199 CYS A CA 1
ATOM 1618 C C . CYS A 1 199 ? 21.791 -8.855 13.675 1.00 33.66 199 CYS A C 1
ATOM 1620 O O . CYS A 1 199 ? 21.246 -7.757 13.669 1.00 33.66 199 CYS A O 1
ATOM 1622 N N . VAL A 1 200 ? 22.073 -9.487 14.821 1.00 35.16 200 VAL A N 1
ATOM 1623 C CA . VAL A 1 200 ? 21.728 -8.878 16.126 1.00 35.16 200 VAL A CA 1
ATOM 1624 C C . VAL A 1 200 ? 22.729 -7.779 16.505 1.00 35.16 200 VAL A C 1
ATOM 1626 O O . VAL A 1 200 ? 22.333 -6.729 16.990 1.00 35.16 200 VAL A O 1
ATOM 1629 N N . SER A 1 201 ? 24.016 -7.947 16.185 1.00 27.89 201 SER A N 1
ATOM 1630 C CA . SER A 1 201 ? 25.042 -6.967 16.574 1.00 27.89 201 SER A CA 1
ATOM 1631 C C . SER A 1 201 ? 25.090 -5.716 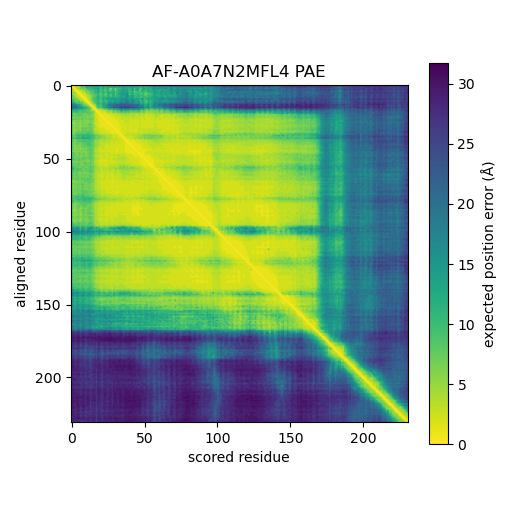15.686 1.00 27.89 201 SER A C 1
ATOM 1633 O O . SER A 1 201 ? 25.722 -4.732 16.068 1.00 27.89 201 SER A O 1
ATOM 1635 N N . PHE A 1 202 ? 24.470 -5.738 14.501 1.00 32.56 202 PHE A N 1
ATOM 1636 C CA . PHE A 1 202 ? 24.558 -4.622 13.552 1.00 32.56 202 PHE A CA 1
ATOM 1637 C C . PHE A 1 202 ? 23.513 -3.528 13.818 1.00 32.56 202 PHE A C 1
ATOM 1639 O O . PHE A 1 202 ? 23.770 -2.357 13.542 1.00 32.56 202 PHE A O 1
ATOM 1646 N N . ASN A 1 203 ? 22.361 -3.886 14.397 1.00 34.41 203 ASN A N 1
ATOM 1647 C CA . ASN A 1 203 ? 21.303 -2.920 14.696 1.00 34.41 203 ASN A CA 1
ATOM 1648 C C . ASN A 1 203 ? 21.675 -2.033 15.906 1.00 34.41 203 ASN A C 1
ATOM 1650 O O . ASN A 1 203 ? 21.585 -0.810 15.820 1.00 34.41 203 ASN A O 1
ATOM 1654 N N . ASP A 1 204 ? 22.260 -2.625 16.955 1.00 32.12 204 ASP A N 1
ATOM 1655 C CA . ASP A 1 204 ? 22.724 -1.908 18.161 1.00 32.12 204 ASP A CA 1
ATOM 1656 C C . ASP A 1 204 ? 23.925 -0.973 17.913 1.00 32.12 204 ASP A C 1
ATOM 1658 O O . ASP A 1 204 ? 24.235 -0.092 18.725 1.00 32.12 204 ASP A O 1
ATOM 1662 N N . HIS A 1 205 ? 24.652 -1.168 16.807 1.00 27.89 205 HIS A N 1
ATOM 1663 C CA . HIS A 1 205 ? 25.785 -0.314 16.447 1.00 27.89 205 HIS A CA 1
ATOM 1664 C C . HIS A 1 205 ? 25.360 0.922 15.640 1.00 27.89 205 HIS A C 1
ATOM 1666 O O . HIS A 1 205 ? 26.023 1.954 15.731 1.00 27.89 205 HIS A O 1
ATOM 1672 N N . MET A 1 206 ? 24.244 0.868 14.898 1.00 29.98 206 MET A N 1
ATOM 1673 C CA . MET A 1 206 ? 23.769 2.021 14.121 1.00 29.98 206 MET A CA 1
ATOM 1674 C C . MET A 1 206 ? 22.922 2.999 14.956 1.00 29.98 206 MET A C 1
ATOM 1676 O O . MET A 1 206 ? 22.934 4.198 14.686 1.00 29.98 206 MET A O 1
ATOM 1680 N N . GLU A 1 207 ? 22.251 2.524 16.011 1.00 38.62 207 GLU A N 1
ATOM 1681 C CA . GLU A 1 207 ? 21.427 3.373 16.890 1.00 38.62 207 GLU A CA 1
ATOM 1682 C C . GLU A 1 207 ? 22.236 4.352 17.747 1.00 38.62 207 GLU A C 1
ATOM 1684 O O . GLU A 1 207 ? 21.736 5.415 18.105 1.00 38.62 207 GLU A O 1
ATOM 1689 N N . ARG A 1 208 ? 23.518 4.066 18.002 1.00 33.56 208 ARG A N 1
ATOM 1690 C CA . ARG A 1 208 ? 24.406 4.979 18.741 1.00 33.56 208 ARG A CA 1
ATOM 1691 C C . ARG A 1 208 ? 24.912 6.181 17.934 1.00 33.56 208 ARG A C 1
ATOM 1693 O O . ARG A 1 208 ? 25.502 7.072 18.530 1.00 33.56 208 ARG A O 1
ATOM 1700 N N . ASN A 1 209 ? 24.663 6.243 16.623 1.00 29.23 209 ASN A N 1
ATOM 1701 C CA . ASN A 1 209 ? 25.187 7.302 15.746 1.00 29.23 209 ASN A CA 1
ATOM 1702 C C . ASN A 1 209 ? 24.106 8.242 15.167 1.00 29.23 209 ASN A C 1
ATOM 1704 O O . ASN A 1 209 ? 24.395 9.019 14.260 1.00 29.23 209 AS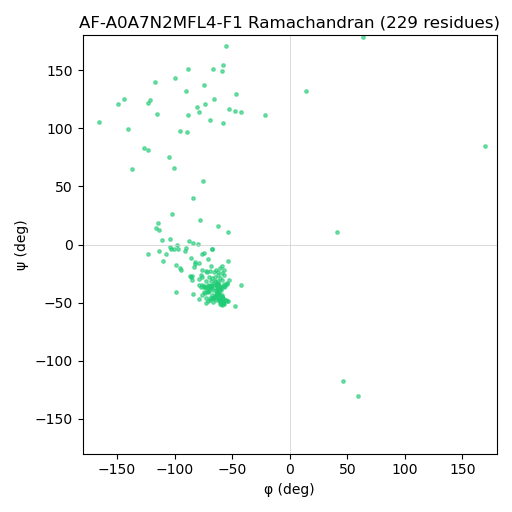N A O 1
ATOM 1708 N N . LEU A 1 210 ? 22.867 8.204 15.672 1.00 33.69 210 LEU A N 1
ATOM 1709 C CA . LEU A 1 210 ? 21.747 8.996 15.131 1.00 33.69 210 LEU A CA 1
ATOM 1710 C C . LEU A 1 210 ? 21.648 10.449 15.644 1.00 33.69 210 LEU A C 1
ATOM 1712 O O . LEU A 1 210 ? 20.754 11.168 15.205 1.00 33.69 210 LEU A O 1
ATOM 1716 N N . GLU A 1 211 ? 22.563 10.922 16.497 1.00 31.50 211 GLU A N 1
ATOM 1717 C CA . GLU A 1 211 ? 22.593 12.337 16.925 1.00 31.50 211 GLU A CA 1
ATOM 1718 C C . GLU A 1 211 ? 23.446 13.260 16.038 1.00 31.50 211 GLU A C 1
ATOM 1720 O O . GLU A 1 211 ? 23.436 14.475 16.220 1.00 31.50 211 GLU A O 1
ATOM 1725 N N . SER A 1 212 ? 24.126 12.742 15.014 1.00 29.77 212 SER A N 1
ATOM 1726 C CA . SER A 1 212 ? 24.829 13.591 14.051 1.00 29.77 212 SER A CA 1
ATOM 1727 C C . SER A 1 212 ? 24.675 13.033 12.647 1.00 29.77 212 SER A C 1
ATOM 1729 O O . SER A 1 212 ? 25.397 12.114 12.297 1.00 29.77 212 SER A O 1
ATOM 1731 N N . TYR A 1 213 ? 23.769 13.562 11.827 1.00 28.81 213 TYR A N 1
ATOM 1732 C CA . TYR A 1 213 ? 24.072 13.768 10.406 1.00 28.81 213 TYR A CA 1
ATOM 1733 C C . TYR A 1 213 ? 23.027 14.691 9.775 1.00 28.81 213 TYR A C 1
ATOM 1735 O O . TYR A 1 213 ? 21.881 14.316 9.522 1.00 28.81 213 TYR A O 1
ATOM 1743 N N . GLU A 1 214 ? 23.461 15.927 9.543 1.00 28.05 214 GLU A N 1
ATOM 1744 C CA . GLU A 1 214 ? 22.800 16.896 8.684 1.00 28.05 214 GLU A CA 1
ATOM 1745 C C . GLU A 1 214 ? 22.664 16.353 7.256 1.00 28.05 214 GLU A C 1
ATOM 1747 O O . GLU A 1 214 ? 23.495 15.590 6.756 1.00 28.05 214 GLU A O 1
ATOM 1752 N N . MET A 1 215 ? 21.594 16.790 6.593 1.00 34.66 215 MET A N 1
ATOM 1753 C CA . MET A 1 215 ? 21.382 16.665 5.156 1.00 34.66 215 MET A CA 1
ATOM 1754 C C . MET A 1 215 ? 22.658 16.983 4.370 1.00 34.66 215 MET A C 1
ATOM 1756 O O . MET A 1 215 ? 23.041 18.143 4.274 1.00 34.66 215 MET A O 1
ATOM 1760 N N . ASN A 1 216 ? 23.222 15.984 3.692 1.00 22.58 216 ASN A N 1
ATOM 1761 C CA . ASN A 1 216 ? 23.945 16.214 2.451 1.00 22.58 216 ASN A CA 1
ATOM 1762 C C . ASN A 1 216 ? 23.719 15.059 1.474 1.00 22.58 216 ASN A C 1
ATOM 1764 O O . ASN A 1 216 ? 23.913 13.883 1.770 1.00 22.58 216 ASN A O 1
ATOM 1768 N N . SER A 1 217 ? 23.257 15.451 0.292 1.00 33.84 217 SER A N 1
ATOM 1769 C CA . SER A 1 217 ? 23.227 14.662 -0.931 1.00 33.84 217 SER A CA 1
ATOM 1770 C C . SER A 1 217 ? 24.579 13.984 -1.164 1.00 33.84 217 SER A C 1
ATOM 1772 O O . SER A 1 217 ? 25.534 14.687 -1.468 1.00 33.84 217 SER A O 1
ATOM 1774 N N . CYS A 1 218 ? 24.644 12.652 -1.115 1.00 24.86 218 CYS A N 1
ATOM 1775 C CA . CYS A 1 218 ? 25.751 11.899 -1.702 1.00 24.86 218 CYS A CA 1
ATOM 1776 C C . CYS A 1 218 ? 25.297 10.521 -2.195 1.00 24.86 218 CYS A C 1
ATOM 1778 O O . CYS A 1 218 ? 24.812 9.681 -1.437 1.00 24.86 218 CYS A O 1
ATOM 1780 N N . GLN A 1 219 ? 25.503 10.316 -3.498 1.00 32.09 219 GLN A N 1
ATOM 1781 C CA . GLN A 1 219 ? 26.028 9.082 -4.077 1.00 32.09 219 GLN A CA 1
ATOM 1782 C C . GLN A 1 219 ? 26.797 8.237 -3.050 1.00 32.09 219 GLN A C 1
ATOM 1784 O O . GLN A 1 219 ? 27.896 8.600 -2.649 1.00 32.09 219 GLN A O 1
ATOM 1789 N N . CYS A 1 220 ? 26.240 7.087 -2.679 1.00 26.47 220 CYS A N 1
ATOM 1790 C CA . CYS A 1 220 ? 27.007 5.984 -2.108 1.00 26.47 220 CYS A CA 1
ATOM 1791 C C . CYS A 1 220 ? 26.700 4.724 -2.919 1.00 26.47 220 CYS A C 1
ATOM 1793 O O . CYS A 1 220 ? 25.767 3.968 -2.651 1.00 26.47 220 CYS A O 1
ATOM 1795 N N . SER A 1 221 ? 27.445 4.665 -4.020 1.00 27.30 221 SER A N 1
ATOM 1796 C CA . SER A 1 221 ? 28.057 3.531 -4.702 1.00 27.30 221 SER A CA 1
ATOM 1797 C C . SER A 1 221 ? 27.615 2.113 -4.335 1.00 27.30 221 SER A C 1
ATOM 1799 O O . SER A 1 221 ? 27.662 1.671 -3.190 1.00 27.30 221 SER A O 1
ATOM 1801 N N . LEU A 1 222 ? 27.349 1.360 -5.404 1.00 29.95 222 LEU A N 1
ATOM 1802 C CA . LEU A 1 222 ? 27.239 -0.096 -5.519 1.00 29.95 222 LEU A CA 1
ATOM 1803 C C . LEU A 1 222 ? 28.452 -0.910 -4.992 1.00 29.95 222 LEU A C 1
ATOM 1805 O O . LEU A 1 222 ? 28.515 -2.114 -5.219 1.00 29.95 222 LEU A O 1
ATOM 1809 N N . GLU A 1 223 ? 29.408 -0.318 -4.279 1.00 25.34 223 GLU A N 1
ATOM 1810 C CA . GLU A 1 223 ? 30.680 -0.976 -3.942 1.00 25.34 223 GLU A CA 1
ATOM 1811 C C . GLU A 1 223 ? 30.635 -1.850 -2.677 1.00 25.34 223 GLU A C 1
ATOM 1813 O O . GLU A 1 223 ? 31.515 -2.682 -2.480 1.00 25.34 223 GLU A O 1
ATOM 1818 N N . CYS A 1 224 ? 29.587 -1.780 -1.851 1.00 28.09 224 CYS A N 1
ATOM 1819 C CA . CYS A 1 224 ? 29.518 -2.613 -0.639 1.00 28.09 224 CYS A CA 1
ATOM 1820 C C . CYS A 1 224 ? 29.083 -4.076 -0.868 1.00 28.09 224 CYS A C 1
ATOM 1822 O O . CYS A 1 224 ? 28.994 -4.822 0.103 1.00 28.09 224 CYS A O 1
ATOM 1824 N N . LEU A 1 225 ? 28.802 -4.509 -2.104 1.00 31.28 225 LEU A N 1
ATOM 1825 C CA . LEU A 1 225 ? 28.360 -5.888 -2.391 1.00 31.28 225 LEU A CA 1
ATOM 1826 C C . LEU A 1 225 ? 29.434 -6.799 -3.011 1.00 31.28 225 LEU A C 1
ATOM 1828 O O . LEU A 1 225 ? 29.161 -7.982 -3.191 1.00 31.28 225 LEU A O 1
ATOM 1832 N N . CYS A 1 226 ? 30.649 -6.305 -3.282 1.00 27.00 226 CYS A N 1
ATOM 1833 C CA . CYS A 1 226 ? 31.711 -7.109 -3.913 1.00 27.00 226 CYS A CA 1
ATOM 1834 C C . CYS A 1 226 ? 32.828 -7.596 -2.972 1.00 27.00 226 CYS A C 1
ATOM 1836 O O . CYS A 1 226 ? 33.765 -8.224 -3.447 1.00 27.00 226 CYS A O 1
ATOM 1838 N N . ALA A 1 227 ? 32.750 -7.371 -1.658 1.00 28.42 227 ALA A N 1
ATOM 1839 C CA . ALA A 1 227 ? 33.766 -7.857 -0.718 1.00 28.42 227 ALA A CA 1
ATOM 1840 C C . ALA A 1 227 ? 33.310 -9.132 0.016 1.00 28.42 227 ALA A C 1
ATOM 1842 O O . ALA A 1 227 ? 33.099 -9.128 1.226 1.00 28.42 227 ALA A O 1
ATOM 1843 N N . ILE A 1 228 ? 33.144 -10.228 -0.725 1.00 30.09 228 ILE A N 1
ATOM 1844 C CA . ILE A 1 228 ? 33.306 -11.583 -0.179 1.00 30.09 228 ILE A CA 1
ATOM 1845 C C . ILE A 1 228 ? 34.367 -12.233 -1.058 1.00 30.09 228 ILE A C 1
ATOM 1847 O O . ILE A 1 228 ? 34.059 -12.891 -2.050 1.00 30.09 228 ILE A O 1
ATOM 1851 N N . ASP A 1 229 ? 35.620 -11.921 -0.739 1.00 27.78 229 ASP A N 1
ATOM 1852 C CA . ASP A 1 229 ? 36.773 -12.520 -1.391 1.00 27.78 229 ASP A CA 1
ATOM 1853 C C . ASP A 1 229 ? 36.955 -13.954 -0.886 1.00 27.78 229 ASP A C 1
ATOM 1855 O O . ASP A 1 229 ? 36.806 -14.250 0.303 1.00 27.78 229 ASP A O 1
ATOM 1859 N N . VAL A 1 230 ? 37.238 -14.837 -1.835 1.00 33.56 230 VAL A N 1
ATOM 1860 C CA . VAL A 1 230 ? 37.508 -16.258 -1.642 1.00 33.56 230 VAL A CA 1
ATOM 1861 C C . VAL A 1 230 ? 38.948 -16.415 -1.163 1.00 33.56 230 VAL A C 1
ATOM 1863 O O . VAL A 1 230 ? 39.874 -16.147 -1.927 1.00 33.56 230 VAL A O 1
ATOM 1866 N N . ASN A 1 231 ? 39.127 -16.880 0.075 1.00 30.14 231 ASN A N 1
ATOM 1867 C CA . ASN A 1 231 ? 40.124 -17.894 0.455 1.00 30.14 231 ASN A CA 1
ATOM 1868 C C . ASN A 1 231 ? 39.925 -18.358 1.899 1.00 30.14 231 ASN A C 1
ATOM 1870 O O . ASN A 1 231 ? 39.956 -17.500 2.808 1.00 30.14 231 ASN A O 1
#

Solvent-accessible surface area (backbone atoms only — not comparable to full-atom values): 14236 Å² total; per-residue (Å²): 123,87,58,56,65,57,52,58,57,56,63,75,57,79,78,74,62,67,70,58,53,52,52,50,51,52,52,53,49,58,56,39,72,75,46,76,79,44,61,69,62,51,48,52,47,55,74,62,42,58,66,55,52,63,68,50,35,66,63,48,64,81,44,40,84,62,49,48,63,52,47,61,60,38,49,72,43,95,51,59,69,47,25,50,42,39,50,53,49,49,49,52,50,47,70,56,43,43,92,54,93,58,94,54,56,44,60,50,53,54,52,48,54,52,47,56,60,54,28,76,80,43,91,57,27,67,60,49,44,50,48,49,52,52,46,50,52,52,39,45,75,56,46,44,70,60,35,49,66,43,48,65,78,52,71,85,40,79,94,42,50,72,54,50,52,57,54,52,62,49,68,75,65,63,95,68,56,78,72,58,53,53,47,74,74,61,39,96,65,86,71,95,69,81,89,78,91,59,70,74,70,54,56,71,61,54,68,78,54,73,89,67,80,78,94,70,96,69,93,79,69,86,67,86,78,72,82,77,78,91,128

InterPro domains:
  IPR016024 Armadillo-type fold [SSF48371] (22-142)

Nearest PDB structures (foldseek):
  5xbk-assembly3_B  TM=6.792E-01  e=1.124E-01  Homo sapiens
  5xah-assembly3_C  TM=6.844E-01  e=1.716E-01  Homo sapiens
  5xah-assembly2_B  TM=6.685E-01  e=1.716E-01  Homo sapiens
  5xah-assembly1_A  TM=6.691E-01  e=1.637E-01  Homo sapiens
  7unk-assembly1_A  TM=5.450E-01  e=1.798E-01  Homo sapiens

Mean predicted aligned error: 13.69 Å

Radius of gyration: 19.38 Å; Cα contacts (8 Å, |Δi|>4): 129; chains: 1; bounding box: 58×41×47 Å